Protein AF-0000000084604067 (afdb_homodimer)

Structure (mmCIF, N/CA/C/O backbone):
data_AF-0000000084604067-model_v1
#
loop_
_entity.id
_entity.type
_entity.pdbx_description
1 polymer 'Uncharacterized protein'
#
loop_
_atom_site.group_PDB
_atom_site.id
_atom_site.type_symbol
_atom_site.label_atom_id
_atom_site.label_alt_id
_atom_site.label_comp_id
_atom_site.label_asym_id
_atom_site.label_entity_id
_atom_site.label_seq_id
_atom_site.pdbx_PDB_ins_code
_atom_site.Cartn_x
_atom_site.Cartn_y
_atom_site.Cartn_z
_atom_site.occupancy
_atom_site.B_iso_or_equiv
_atom_site.auth_seq_id
_atom_site.auth_comp_id
_atom_site.auth_asym_id
_atom_site.auth_atom_id
_atom_site.pdbx_PDB_model_num
ATOM 1 N N . MET A 1 1 ? 12.859 27.594 -9.641 1 28.66 1 MET A N 1
ATOM 2 C CA . MET A 1 1 ? 11.836 27.672 -10.68 1 28.66 1 MET A CA 1
ATOM 3 C C . MET A 1 1 ? 10.625 26.812 -10.312 1 28.66 1 MET A C 1
ATOM 5 O O . MET A 1 1 ? 10.758 25.609 -10.109 1 28.66 1 MET A O 1
ATOM 9 N N . ALA A 1 2 ? 9.727 27.422 -9.539 1 41.41 2 ALA A N 1
ATOM 10 C CA . ALA A 1 2 ? 8.508 26.828 -8.984 1 41.41 2 ALA A CA 1
ATOM 11 C C . ALA A 1 2 ? 7.738 26.047 -10.047 1 41.41 2 ALA A C 1
ATOM 13 O O . ALA A 1 2 ? 7.746 26.422 -11.227 1 41.41 2 ALA A O 1
ATOM 14 N N . LEU A 1 3 ? 7.715 24.781 -10.133 1 46.19 3 LEU A N 1
ATOM 15 C CA . LEU A 1 3 ? 6.809 24.172 -11.102 1 46.19 3 LEU A CA 1
ATOM 16 C C . LEU A 1 3 ? 5.57 25.047 -11.305 1 46.19 3 LEU A C 1
ATOM 18 O O . LEU A 1 3 ? 5.027 25.594 -10.336 1 46.19 3 LEU A O 1
ATOM 22 N N . PRO A 1 4 ? 5.223 25.484 -12.516 1 52.22 4 PRO A N 1
ATOM 23 C CA . PRO A 1 4 ? 4.062 26.359 -12.75 1 52.22 4 PRO A CA 1
ATOM 24 C C . PRO A 1 4 ? 2.799 25.844 -12.062 1 52.22 4 PRO A C 1
ATOM 26 O O . PRO A 1 4 ? 2.494 24.656 -12.125 1 52.22 4 PRO A O 1
ATOM 29 N N . GLY A 1 5 ? 2.307 26.547 -11.008 1 66.19 5 GLY A N 1
ATOM 30 C CA . GLY A 1 5 ? 1.024 26.375 -10.344 1 66.19 5 GLY A CA 1
ATOM 31 C C . GLY A 1 5 ? 1.152 25.828 -8.938 1 66.19 5 GLY A C 1
ATOM 32 O O . GLY A 1 5 ? 0.188 25.859 -8.172 1 66.19 5 GLY A O 1
ATOM 33 N N . ILE A 1 6 ? 2.408 25.25 -8.758 1 73.69 6 ILE A N 1
ATOM 34 C CA . ILE A 1 6 ? 2.539 24.75 -7.391 1 73.69 6 ILE A CA 1
ATOM 35 C C . ILE A 1 6 ? 3.131 25.844 -6.496 1 73.69 6 ILE A C 1
ATOM 37 O O . ILE A 1 6 ? 4.191 26.391 -6.801 1 73.69 6 ILE A O 1
ATOM 41 N N . ASP A 1 7 ? 2.416 26.25 -5.453 1 84.75 7 ASP A N 1
ATOM 42 C CA . ASP A 1 7 ? 2.84 27.219 -4.441 1 84.75 7 ASP A CA 1
ATOM 43 C C . ASP A 1 7 ? 3.486 26.516 -3.25 1 84.75 7 ASP A C 1
ATOM 45 O O . ASP A 1 7 ? 2.789 26.016 -2.367 1 84.75 7 ASP A O 1
ATOM 49 N N . PHE A 1 8 ? 4.832 26.469 -3.176 1 84.75 8 PHE A N 1
ATOM 50 C CA . PHE A 1 8 ? 5.578 25.719 -2.172 1 84.75 8 PHE A CA 1
ATOM 51 C C . PHE A 1 8 ? 5.504 26.422 -0.816 1 84.75 8 PHE A C 1
ATOM 53 O O . PHE A 1 8 ? 5.992 25.891 0.185 1 84.75 8 PHE A O 1
ATOM 60 N N . SER A 1 9 ? 4.848 27.562 -0.762 1 88.75 9 SER A N 1
ATOM 61 C CA . SER A 1 9 ? 4.602 28.188 0.529 1 88.75 9 SER A CA 1
ATOM 62 C C . SER A 1 9 ? 3.467 27.5 1.276 1 88.75 9 SER A C 1
ATOM 64 O O . SER A 1 9 ? 3.311 27.688 2.486 1 88.75 9 SER A O 1
ATOM 66 N N . GLN A 1 10 ? 2.74 26.719 0.475 1 93.31 10 GLN A N 1
ATOM 67 C CA . GLN A 1 10 ? 1.652 25.969 1.081 1 93.31 10 GLN A CA 1
ATOM 68 C C . GLN A 1 10 ? 2.133 24.594 1.545 1 93.31 10 GLN A C 1
ATOM 70 O O . GLN A 1 10 ? 3.137 24.078 1.048 1 93.31 10 GLN A O 1
ATOM 75 N N . ASN A 1 11 ? 1.479 24.125 2.479 1 95.69 11 ASN A N 1
ATOM 76 C CA . ASN A 1 11 ? 1.733 22.75 2.922 1 95.69 11 ASN A CA 1
ATOM 77 C C . ASN A 1 11 ? 1.221 21.734 1.91 1 95.69 11 ASN A C 1
ATOM 79 O O . ASN A 1 11 ? 0.012 21.531 1.778 1 95.69 11 ASN A O 1
ATOM 83 N N . LEU A 1 12 ? 2.119 21.109 1.252 1 96.81 12 LEU A N 1
ATOM 84 C CA . LEU A 1 12 ? 1.773 20.156 0.207 1 96.81 12 LEU A CA 1
ATOM 85 C C . LEU A 1 12 ? 2.059 18.734 0.662 1 96.81 12 LEU A C 1
ATOM 87 O O . LEU A 1 12 ? 1.938 17.781 -0.125 1 96.81 12 LEU A O 1
ATOM 91 N N . SER A 1 13 ? 2.391 18.594 1.883 1 97.81 13 SER A N 1
ATOM 92 C CA . SER A 1 13 ? 2.902 17.328 2.381 1 97.81 13 SER A CA 1
ATOM 93 C C . SER A 1 13 ? 1.845 16.234 2.287 1 97.81 13 SER A C 1
ATOM 95 O O . SER A 1 13 ? 2.162 15.078 1.993 1 97.81 13 SER A O 1
ATOM 97 N N . LEU A 1 14 ? 0.603 16.547 2.52 1 97.81 14 LEU A N 1
ATOM 98 C CA . LEU A 1 14 ? -0.444 15.523 2.492 1 97.81 14 LEU A CA 1
ATOM 99 C C . LEU A 1 14 ? -0.613 14.953 1.089 1 97.81 14 LEU A C 1
ATOM 101 O O . LEU A 1 14 ? -0.927 13.773 0.927 1 97.81 14 LEU A O 1
ATOM 105 N N . PHE A 1 15 ? -0.341 15.703 0.084 1 97.31 15 PHE A N 1
ATOM 106 C CA . PHE A 1 15 ? -0.49 15.266 -1.299 1 97.31 15 PHE A CA 1
ATOM 107 C C . PHE A 1 15 ? 0.636 14.32 -1.689 1 97.31 15 PHE A C 1
ATOM 109 O O . PHE A 1 15 ? 0.534 13.609 -2.689 1 97.31 15 PHE A O 1
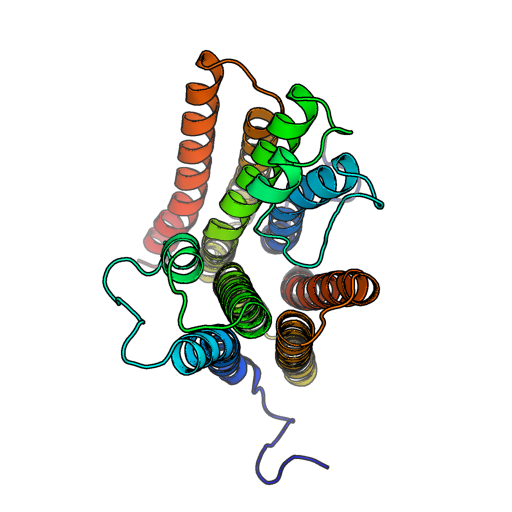ATOM 116 N N . THR A 1 16 ? 1.663 14.328 -0.935 1 98.06 16 THR A N 1
ATOM 117 C CA . THR A 1 16 ? 2.809 13.5 -1.294 1 98.06 16 THR A CA 1
ATOM 118 C C . THR A 1 16 ? 2.539 12.031 -0.97 1 98.06 16 THR A C 1
ATOM 120 O O . THR A 1 16 ? 3.215 11.141 -1.491 1 98.06 16 THR A O 1
ATOM 123 N N . VAL A 1 17 ? 1.559 11.742 -0.121 1 98.31 17 VAL A N 1
ATOM 124 C CA . VAL A 1 17 ? 1.305 10.367 0.305 1 98.31 17 VAL A CA 1
ATOM 125 C C . VAL A 1 17 ? 0.714 9.57 -0.854 1 98.31 17 VAL A C 1
ATOM 127 O O . VAL A 1 17 ? 1.218 8.492 -1.196 1 98.31 17 VAL A O 1
ATOM 130 N N . PRO A 1 18 ? -0.307 10.062 -1.589 1 97.62 18 PRO A N 1
ATOM 131 C CA . PRO A 1 18 ? -0.749 9.312 -2.764 1 97.62 18 PRO A CA 1
ATOM 132 C C . PRO A 1 18 ? 0.333 9.203 -3.836 1 97.62 18 PRO A C 1
ATOM 134 O O . PRO A 1 18 ? 0.395 8.203 -4.555 1 97.62 18 PRO A O 1
ATOM 137 N N . VAL A 1 19 ? 1.161 10.172 -3.975 1 97.44 19 VAL A N 1
ATOM 138 C CA . VAL A 1 19 ? 2.25 10.117 -4.945 1 97.44 19 VAL A CA 1
ATOM 139 C C . VAL A 1 19 ? 3.238 9.023 -4.547 1 97.44 19 VAL A C 1
ATOM 141 O O . VAL A 1 19 ? 3.703 8.258 -5.395 1 97.44 19 VAL A O 1
ATOM 144 N N . ALA A 1 20 ? 3.539 8.992 -3.25 1 97.69 20 ALA A N 1
ATOM 145 C CA . ALA A 1 20 ? 4.418 7.941 -2.75 1 97.69 20 ALA A CA 1
ATOM 146 C C . ALA A 1 20 ? 3.834 6.562 -3.027 1 97.69 20 ALA A C 1
ATOM 148 O O . ALA A 1 20 ? 4.559 5.641 -3.414 1 97.69 20 ALA A O 1
ATOM 149 N N . PHE A 1 21 ? 2.584 6.438 -2.811 1 97 21 PHE A N 1
ATOM 150 C CA . PHE A 1 21 ? 1.926 5.164 -3.082 1 97 21 PHE A CA 1
ATOM 151 C C . PHE A 1 21 ? 2.041 4.801 -4.555 1 97 21 PHE A C 1
ATOM 153 O O . PHE A 1 21 ? 2.342 3.654 -4.895 1 97 21 PHE A O 1
ATOM 160 N N . ALA A 1 22 ? 1.807 5.734 -5.43 1 95.69 22 ALA A N 1
ATOM 161 C CA . ALA A 1 22 ? 1.962 5.504 -6.863 1 95.69 22 ALA A CA 1
ATOM 162 C C . ALA A 1 22 ? 3.379 5.047 -7.199 1 95.69 22 ALA A C 1
ATOM 164 O O . ALA A 1 22 ? 3.57 4.145 -8.016 1 95.69 22 ALA A O 1
ATOM 165 N N . LEU A 1 23 ? 4.332 5.66 -6.559 1 95.44 23 LEU A N 1
ATOM 166 C CA . LEU A 1 23 ? 5.727 5.301 -6.793 1 95.44 23 LEU A CA 1
ATOM 167 C C . LEU A 1 23 ? 6 3.865 -6.352 1 95.44 23 LEU A C 1
ATOM 169 O O . LEU A 1 23 ? 6.852 3.186 -6.93 1 95.44 23 LEU A O 1
ATOM 173 N N . CYS A 1 24 ? 5.262 3.422 -5.344 1 94.62 24 CYS A N 1
ATOM 174 C CA . CYS A 1 24 ? 5.438 2.062 -4.844 1 94.62 24 CYS A CA 1
ATOM 175 C C . CYS A 1 24 ? 4.828 1.047 -5.801 1 94.62 24 CYS A C 1
ATOM 177 O O . CYS A 1 24 ? 5.309 -0.082 -5.906 1 94.62 24 CYS A O 1
ATOM 179 N N . ILE A 1 25 ? 3.814 1.453 -6.559 1 93.12 25 ILE A N 1
ATOM 180 C CA . ILE A 1 25 ? 3.076 0.522 -7.406 1 93.12 25 ILE A CA 1
ATOM 181 C C . ILE A 1 25 ? 3.682 0.509 -8.805 1 93.12 25 ILE A C 1
ATOM 183 O O . ILE A 1 25 ? 3.604 -0.498 -9.516 1 93.12 25 ILE A O 1
ATOM 187 N N . LEU A 1 26 ? 4.297 1.53 -9.227 1 93.19 26 LEU A N 1
ATOM 188 C CA . LEU A 1 26 ? 4.785 1.727 -10.586 1 93.19 26 LEU A CA 1
ATOM 189 C C . LEU A 1 26 ? 5.699 0.581 -11 1 93.19 26 LEU A C 1
ATOM 191 O O . LEU A 1 26 ? 5.562 0.042 -12.102 1 93.19 26 LEU A O 1
ATOM 195 N N . PRO A 1 27 ? 6.598 0.139 -10.172 1 92.81 27 PRO A N 1
ATOM 196 C CA . PRO A 1 27 ? 7.453 -0.976 -10.594 1 92.81 27 PRO A CA 1
ATOM 197 C C . PRO A 1 27 ? 6.664 -2.262 -10.836 1 92.81 27 PRO A C 1
ATOM 199 O O . PRO A 1 27 ? 7.039 -3.066 -11.688 1 92.81 27 PRO A O 1
ATOM 202 N N . HIS A 1 28 ? 5.684 -2.494 -10.109 1 88.44 28 HIS A N 1
ATOM 203 C CA . HIS A 1 28 ? 4.836 -3.658 -10.344 1 88.44 28 HIS A CA 1
ATOM 204 C C . HIS A 1 28 ? 4.148 -3.58 -11.695 1 88.44 28 HIS A C 1
ATOM 206 O O . HIS A 1 28 ? 4.102 -4.57 -12.438 1 88.44 28 HIS A O 1
ATOM 212 N N . VAL A 1 29 ? 3.615 -2.457 -11.961 1 87.06 29 VAL A N 1
ATOM 213 C CA . VAL A 1 29 ? 2.967 -2.242 -13.25 1 87.06 29 VAL A CA 1
ATOM 214 C C . VAL A 1 29 ? 3.969 -2.482 -14.375 1 87.06 29 VAL A C 1
ATOM 216 O O . VAL A 1 29 ? 3.639 -3.111 -15.383 1 87.06 29 VAL A O 1
ATOM 219 N N . TYR A 1 30 ? 5.137 -1.992 -14.211 1 88.81 30 TYR A N 1
ATOM 220 C CA . TYR A 1 30 ? 6.219 -2.207 -15.164 1 88.81 30 TYR A CA 1
ATOM 221 C C . TYR A 1 30 ? 6.516 -3.691 -15.328 1 88.81 30 TYR A C 1
ATOM 223 O O . TYR A 1 30 ? 6.676 -4.18 -16.453 1 88.81 30 TYR A O 1
ATOM 231 N N . ALA A 1 31 ? 6.594 -4.379 -14.211 1 86.62 31 ALA A N 1
ATOM 232 C CA . ALA A 1 31 ? 6.855 -5.816 -14.242 1 86.62 31 ALA A CA 1
ATOM 233 C C . ALA A 1 31 ? 5.773 -6.555 -15.016 1 86.62 31 ALA A C 1
ATOM 235 O O . ALA A 1 31 ? 6.074 -7.414 -15.852 1 86.62 31 ALA A O 1
ATOM 236 N N . VAL A 1 32 ? 4.566 -6.227 -14.781 1 81.88 32 VAL A N 1
ATOM 237 C CA . VAL A 1 32 ? 3.438 -6.863 -15.445 1 81.88 32 VAL A CA 1
ATOM 238 C C . VAL A 1 32 ? 3.494 -6.578 -16.953 1 81.88 32 VAL A C 1
ATOM 240 O O . VAL A 1 32 ? 3.217 -7.457 -17.766 1 81.88 32 VAL A O 1
ATOM 243 N N . TRP A 1 33 ? 3.828 -5.41 -17.25 1 84.31 33 TRP A N 1
ATOM 244 C CA . TRP A 1 33 ? 3.961 -5.02 -18.641 1 84.31 33 TRP A CA 1
ATOM 245 C C . TRP A 1 33 ? 5.043 -5.836 -19.344 1 84.31 33 TRP A C 1
ATOM 247 O O . TRP A 1 33 ? 4.879 -6.25 -20.484 1 84.31 33 TRP A O 1
ATOM 257 N N . LEU A 1 34 ? 6.105 -6.102 -18.734 1 82.62 34 LEU A N 1
ATOM 258 C CA . LEU A 1 34 ? 7.219 -6.859 -19.281 1 82.62 34 LEU A CA 1
ATOM 259 C C . LEU A 1 34 ? 6.836 -8.32 -19.5 1 82.62 34 LEU A C 1
ATOM 261 O O . LEU A 1 34 ? 7.34 -8.977 -20.406 1 82.62 34 LEU A O 1
ATOM 265 N N . VAL A 1 35 ? 6.141 -8.859 -18.562 1 76.06 35 VAL A N 1
ATOM 266 C CA . VAL A 1 35 ? 5.699 -10.242 -18.688 1 76.06 35 VAL A CA 1
ATOM 267 C C . VAL A 1 35 ? 4.781 -10.391 -19.891 1 76.06 35 VAL A C 1
ATOM 269 O O . VAL A 1 35 ? 4.836 -11.398 -20.609 1 76.06 35 VAL A O 1
ATOM 272 N N . GLY A 1 36 ? 4.223 -9.375 -20.344 1 64.81 36 GLY A N 1
ATOM 273 C CA . GLY A 1 36 ? 3.289 -9.43 -21.453 1 64.81 36 GLY A CA 1
ATOM 274 C C . GLY A 1 36 ? 1.969 -10.086 -21.078 1 64.81 36 GLY A C 1
ATOM 275 O O . GLY A 1 36 ? 1.881 -10.805 -20.094 1 64.81 36 GLY A O 1
ATOM 276 N N . MET A 1 37 ? 0.758 -9.602 -21.531 1 54.44 37 MET A N 1
ATOM 277 C CA . MET A 1 37 ? -0.61 -10.047 -21.281 1 54.44 37 MET A CA 1
ATOM 278 C C . MET A 1 37 ? -0.718 -11.562 -21.406 1 54.44 37 MET A C 1
ATOM 280 O O . MET A 1 37 ? -1.517 -12.188 -20.719 1 54.44 37 MET A O 1
ATOM 284 N N . SER A 1 38 ? -0.013 -12.141 -22.219 1 49.72 38 SER A N 1
ATOM 285 C CA . SER A 1 38 ? -0.197 -13.555 -22.516 1 49.72 38 SER A CA 1
ATOM 286 C C . SER A 1 38 ? 0.365 -14.43 -21.391 1 49.72 38 SER A C 1
ATOM 288 O O . SER A 1 38 ? -0.151 -15.516 -21.141 1 49.72 38 SER A O 1
ATOM 290 N N . ALA A 1 39 ? 1.448 -14.109 -20.844 1 50.28 39 ALA A N 1
ATOM 291 C CA . ALA A 1 39 ? 2.158 -15.016 -19.938 1 50.28 39 ALA A CA 1
ATOM 292 C C . ALA A 1 39 ? 1.803 -14.734 -18.484 1 50.28 39 ALA A C 1
ATOM 294 O O . ALA A 1 39 ? 2.092 -15.547 -17.594 1 50.28 39 ALA A O 1
ATOM 295 N N . TYR A 1 40 ? 1.304 -13.57 -18.297 1 48.22 40 TYR A N 1
ATOM 296 C CA . TYR A 1 40 ? 1.037 -13.242 -16.906 1 48.22 40 TYR A CA 1
ATOM 297 C C . TYR A 1 40 ? -0.028 -14.164 -16.328 1 48.22 40 TYR A C 1
ATOM 299 O O . TYR A 1 40 ? -1.176 -14.156 -16.781 1 48.22 40 TYR A O 1
ATOM 307 N N . ASP A 1 41 ? 0.348 -15.328 -15.945 1 47.66 41 ASP A N 1
ATOM 308 C CA . ASP A 1 41 ? -0.625 -16.156 -15.234 1 47.66 41 ASP A CA 1
ATOM 309 C C . ASP A 1 41 ? -1.061 -15.477 -13.93 1 47.66 41 ASP A C 1
ATOM 311 O O . ASP A 1 41 ? -0.29 -15.414 -12.969 1 47.66 41 ASP A O 1
ATOM 315 N N . ASN A 1 42 ? -1.848 -14.492 -14.172 1 48.09 42 ASN A N 1
ATOM 316 C CA . ASN A 1 42 ? -2.404 -13.672 -13.094 1 48.09 42 ASN A CA 1
ATOM 317 C C . ASN A 1 42 ? -3 -14.539 -11.984 1 48.09 42 ASN A C 1
ATOM 319 O O . ASN A 1 42 ? -3.455 -14.016 -10.969 1 48.09 42 ASN A O 1
ATOM 323 N N . ALA A 1 43 ? -3.117 -15.773 -12.266 1 47.75 43 ALA A N 1
ATOM 324 C CA . ALA A 1 43 ? -3.814 -16.578 -11.273 1 47.75 43 ALA A CA 1
ATOM 325 C C . ALA A 1 43 ? -3.004 -16.688 -9.984 1 47.75 43 ALA A C 1
ATOM 327 O O . ALA A 1 43 ? -3.566 -16.859 -8.898 1 47.75 43 ALA A O 1
ATOM 328 N N . ASN A 1 44 ? -1.698 -16.781 -10.172 1 49.16 44 ASN A N 1
ATOM 329 C CA . ASN A 1 44 ? -0.894 -16.891 -8.953 1 49.16 44 ASN A CA 1
ATOM 330 C C . ASN A 1 44 ? 0.184 -15.812 -8.898 1 49.16 44 ASN A C 1
ATOM 332 O O . ASN A 1 44 ? 1.361 -16.094 -9.125 1 49.16 44 ASN A O 1
ATOM 336 N N . PRO A 1 45 ? -0.225 -14.539 -8.773 1 48.06 45 PRO A N 1
ATOM 337 C CA . PRO A 1 45 ? 0.685 -13.406 -8.992 1 48.06 45 PRO A CA 1
ATOM 338 C C . PRO A 1 45 ? 1.968 -13.516 -8.172 1 48.06 45 PRO A C 1
ATOM 340 O O . PRO A 1 45 ? 3.037 -13.109 -8.633 1 48.06 45 PRO A O 1
ATOM 343 N N . ARG A 1 46 ? 1.825 -14.008 -6.949 1 51.59 46 ARG A N 1
ATOM 344 C CA . ARG A 1 46 ? 3.045 -13.922 -6.152 1 51.59 46 ARG A CA 1
ATOM 345 C C . ARG A 1 46 ? 3.971 -15.094 -6.434 1 51.59 46 ARG A C 1
ATOM 347 O O . ARG A 1 46 ? 5 -15.258 -5.773 1 51.59 46 ARG A O 1
ATOM 354 N N . GLN A 1 47 ? 3.547 -15.812 -7.406 1 55.09 47 GLN A N 1
ATOM 355 C CA . GLN A 1 47 ? 4.43 -16.922 -7.766 1 55.09 47 GLN A CA 1
ATOM 356 C C . GLN A 1 47 ? 5.207 -16.609 -9.039 1 55.09 47 GLN A C 1
ATOM 358 O O . GLN A 1 47 ? 5.324 -17.453 -9.93 1 55.09 47 GLN A O 1
ATOM 363 N N . TYR A 1 48 ? 5.641 -15.336 -9.172 1 55.84 48 TYR A N 1
ATOM 364 C CA . TYR A 1 48 ? 6.328 -14.891 -10.375 1 55.84 48 TYR A CA 1
ATOM 365 C C . TYR A 1 48 ? 7.543 -15.766 -10.672 1 55.84 48 TYR A C 1
ATOM 367 O O . TYR A 1 48 ? 7.793 -16.125 -11.82 1 55.84 48 TYR A O 1
ATOM 375 N N . ARG A 1 49 ? 8.086 -16.172 -9.578 1 58.59 49 ARG A N 1
ATOM 376 C CA . ARG A 1 49 ? 9.367 -16.844 -9.781 1 58.59 49 ARG A CA 1
ATOM 377 C C . ARG A 1 49 ? 9.18 -18.156 -10.531 1 58.59 49 ARG A C 1
ATOM 379 O O . ARG A 1 49 ? 9.914 -18.438 -11.484 1 58.59 49 ARG A O 1
ATOM 386 N N . ASP A 1 50 ? 8.203 -18.859 -10.062 1 59.69 50 ASP A N 1
ATOM 387 C CA . ASP A 1 50 ? 8.039 -20.188 -10.672 1 59.69 50 ASP A CA 1
ATOM 388 C C . ASP A 1 50 ? 7.52 -20.062 -12.102 1 59.69 50 ASP A C 1
ATOM 390 O O . ASP A 1 50 ? 7.961 -20.797 -12.984 1 59.69 50 ASP A O 1
ATOM 394 N N . MET A 1 51 ? 6.656 -19.109 -12.258 1 62.47 51 MET A N 1
ATOM 395 C CA . MET A 1 51 ? 6.082 -18.891 -13.586 1 62.47 51 MET A CA 1
ATOM 396 C C . MET A 1 51 ? 7.145 -18.422 -14.562 1 62.47 51 MET A C 1
ATOM 398 O O . MET A 1 51 ? 7.211 -18.891 -15.695 1 62.47 51 MET A O 1
ATOM 402 N N . LEU A 1 52 ? 7.906 -17.484 -14.094 1 64.44 52 LEU A N 1
ATOM 403 C CA . LEU A 1 52 ? 8.938 -16.922 -14.961 1 64.44 52 LEU A CA 1
ATOM 404 C C . LEU A 1 52 ? 10.008 -17.969 -15.281 1 64.44 52 LEU A C 1
ATOM 406 O O . LEU A 1 52 ? 10.523 -18 -16.406 1 64.44 52 LEU A O 1
ATOM 410 N N . ALA A 1 53 ? 10.234 -18.781 -14.242 1 64.38 53 ALA A N 1
ATOM 411 C CA . ALA A 1 53 ? 11.25 -19.812 -14.438 1 64.38 53 ALA A CA 1
ATOM 412 C C . ALA A 1 53 ? 10.828 -20.781 -15.531 1 64.38 53 ALA A C 1
ATOM 414 O O . ALA A 1 53 ? 11.672 -21.297 -16.281 1 64.38 53 ALA A O 1
ATOM 415 N N . ARG A 1 54 ? 9.578 -20.938 -15.695 1 67.62 54 ARG A N 1
ATOM 416 C CA . ARG A 1 54 ? 9.094 -21.938 -16.641 1 67.62 54 ARG A CA 1
ATOM 417 C C . ARG A 1 54 ? 8.828 -21.328 -18 1 67.62 54 ARG A C 1
ATOM 419 O O . ARG A 1 54 ? 8.75 -22.031 -19 1 67.62 54 ARG A O 1
ATOM 426 N N . ASP A 1 55 ? 8.727 -20.016 -17.953 1 68.25 55 ASP A N 1
ATOM 427 C CA . ASP A 1 55 ? 8.398 -19.344 -19.219 1 68.25 55 ASP A CA 1
ATOM 428 C C . ASP A 1 55 ? 9.625 -19.25 -20.125 1 68.25 55 ASP A C 1
ATOM 430 O O . ASP A 1 55 ? 10.625 -18.625 -19.75 1 68.25 55 ASP A O 1
ATOM 434 N N . THR A 1 56 ? 9.617 -19.844 -21.125 1 73.44 56 THR A N 1
ATOM 435 C CA . THR A 1 56 ? 10.758 -19.891 -22.031 1 73.44 56 THR A CA 1
ATOM 436 C C . THR A 1 56 ? 10.719 -18.734 -23.031 1 73.44 56 THR A C 1
ATOM 438 O O . THR A 1 56 ? 11.672 -18.531 -23.781 1 73.44 56 THR A O 1
ATOM 441 N N . SER A 1 57 ? 9.578 -17.984 -23.047 1 77.19 57 SER A N 1
ATOM 442 C CA . SER A 1 57 ? 9.461 -16.922 -24.031 1 77.19 57 SER A CA 1
ATOM 443 C C . SER A 1 57 ? 10.141 -15.641 -23.531 1 77.19 57 SER A C 1
ATOM 445 O O . SER A 1 57 ? 10.352 -14.703 -24.312 1 77.19 57 SER A O 1
ATOM 447 N N . ILE A 1 58 ? 10.453 -15.641 -22.359 1 79.38 58 ILE A N 1
ATOM 448 C CA . ILE A 1 58 ? 11.086 -14.469 -21.766 1 79.38 58 ILE A CA 1
ATOM 449 C C . ILE A 1 58 ? 12.562 -14.75 -21.5 1 79.38 58 ILE A C 1
ATOM 451 O O . ILE A 1 58 ? 12.914 -15.789 -20.938 1 79.38 58 ILE A O 1
ATOM 455 N N . ASP A 1 59 ? 13.367 -13.906 -22.031 1 84.81 59 ASP A N 1
ATOM 456 C CA . ASP A 1 59 ? 14.805 -14.125 -21.844 1 84.81 59 ASP A CA 1
ATOM 457 C C . ASP A 1 59 ? 15.203 -13.898 -20.391 1 84.81 59 ASP A C 1
ATOM 459 O O . ASP A 1 59 ? 14.438 -13.328 -19.609 1 84.81 59 ASP A O 1
ATOM 463 N N . LYS A 1 60 ? 16.328 -14.375 -20.125 1 83.94 60 LYS A N 1
ATOM 464 C CA . LYS A 1 60 ? 16.828 -14.391 -18.75 1 83.94 60 LYS A CA 1
ATOM 465 C C . LYS A 1 60 ? 16.938 -12.977 -18.188 1 83.94 60 LYS A C 1
ATOM 467 O O . LYS A 1 60 ? 16.578 -12.727 -17.031 1 83.94 60 LYS A O 1
ATOM 472 N N . GLU A 1 61 ? 17.484 -12.047 -18.953 1 83.25 61 GLU A N 1
ATOM 473 C CA . GLU A 1 61 ? 17.656 -10.68 -18.484 1 83.25 61 GLU A CA 1
ATOM 474 C C . GLU A 1 61 ? 16.312 -10.023 -18.172 1 83.25 61 GLU A C 1
ATOM 476 O O . GLU A 1 61 ? 16.188 -9.312 -17.172 1 83.25 61 GLU A O 1
ATOM 481 N N . ARG A 1 62 ? 15.414 -10.242 -19.047 1 84.62 62 ARG A N 1
ATOM 482 C CA . ARG A 1 62 ? 14.078 -9.711 -18.828 1 84.62 62 ARG A CA 1
ATOM 483 C C . ARG A 1 62 ? 13.438 -10.32 -17.594 1 84.62 62 ARG A C 1
ATOM 485 O O . ARG A 1 62 ? 12.758 -9.625 -16.828 1 84.62 62 ARG A O 1
ATOM 492 N N . LYS A 1 63 ? 13.695 -11.523 -17.359 1 84.56 63 LYS A N 1
ATOM 493 C CA . LYS A 1 63 ? 13.172 -12.188 -16.172 1 84.56 63 LYS A CA 1
ATOM 494 C C . LYS A 1 63 ? 13.727 -11.562 -14.891 1 84.56 63 LYS A C 1
ATOM 496 O O . LYS A 1 63 ? 12.984 -11.312 -13.938 1 84.56 63 LYS A O 1
ATOM 501 N N . LEU A 1 64 ? 14.977 -11.328 -14.891 1 84.31 64 LEU A N 1
ATOM 502 C CA . LEU A 1 64 ? 15.617 -10.742 -13.711 1 84.31 64 LEU A CA 1
ATOM 503 C C . LEU A 1 64 ? 15.102 -9.336 -13.461 1 84.31 64 LEU A C 1
ATOM 505 O O . LEU A 1 64 ? 14.898 -8.938 -12.305 1 84.31 64 LEU A O 1
ATOM 509 N N . ARG A 1 65 ? 14.883 -8.641 -14.539 1 86.69 65 ARG A N 1
ATOM 510 C CA . ARG A 1 65 ? 14.352 -7.285 -14.406 1 86.69 65 ARG A CA 1
ATOM 511 C C . ARG A 1 65 ? 12.953 -7.301 -13.805 1 86.69 65 ARG A C 1
ATOM 513 O O . ARG A 1 65 ? 12.609 -6.441 -12.992 1 86.69 65 ARG A O 1
ATOM 520 N N . ILE A 1 66 ? 12.203 -8.203 -14.172 1 87.44 66 ILE A N 1
ATOM 521 C CA . ILE A 1 66 ? 10.844 -8.344 -13.664 1 87.44 66 ILE A CA 1
ATOM 522 C C . ILE A 1 66 ? 10.883 -8.625 -12.164 1 87.44 66 ILE A C 1
ATOM 524 O O . ILE A 1 66 ? 10.156 -8.008 -11.391 1 87.44 66 ILE A O 1
ATOM 528 N N . LEU A 1 67 ? 11.734 -9.484 -11.805 1 86 67 LEU A N 1
ATOM 529 C CA . LEU A 1 67 ? 11.852 -9.852 -10.391 1 86 67 LEU A CA 1
ATOM 530 C C . LEU A 1 67 ? 12.312 -8.664 -9.555 1 86 67 LEU A C 1
ATOM 532 O O . LEU A 1 67 ? 11.82 -8.453 -8.445 1 86 67 LEU A O 1
ATOM 536 N N . ARG A 1 68 ? 13.211 -7.906 -10.102 1 88.12 68 ARG A N 1
ATOM 537 C CA . ARG A 1 68 ? 13.688 -6.727 -9.383 1 88.12 68 ARG A CA 1
ATOM 538 C C . ARG A 1 68 ? 12.594 -5.68 -9.25 1 88.12 68 ARG A C 1
ATOM 540 O O . ARG A 1 68 ? 12.461 -5.031 -8.211 1 88.12 68 ARG A O 1
ATOM 547 N N . ALA A 1 69 ? 11.875 -5.52 -10.273 1 90.44 69 ALA A N 1
ATOM 548 C CA . ALA A 1 69 ? 10.773 -4.566 -10.242 1 90.44 69 ALA A CA 1
ATOM 549 C C . ALA A 1 69 ? 9.727 -4.961 -9.203 1 90.44 69 ALA A C 1
ATOM 551 O O . ALA A 1 69 ? 9.242 -4.117 -8.445 1 90.44 69 ALA A O 1
ATOM 552 N N . GLU A 1 70 ? 9.484 -6.207 -9.133 1 88.25 70 GLU A N 1
ATOM 553 C CA . GLU A 1 70 ? 8.523 -6.691 -8.141 1 88.25 70 GLU A CA 1
ATOM 554 C C . GLU A 1 70 ? 9.047 -6.488 -6.727 1 88.25 70 GLU A C 1
ATOM 556 O O . GLU A 1 70 ? 8.297 -6.066 -5.84 1 88.25 70 GLU A O 1
ATOM 561 N N . ALA A 1 71 ? 10.266 -6.805 -6.578 1 87.75 71 ALA A N 1
ATOM 562 C CA . ALA A 1 71 ? 10.875 -6.641 -5.262 1 87.75 71 ALA A CA 1
ATOM 563 C C . ALA A 1 71 ? 10.859 -5.176 -4.828 1 87.75 71 ALA A C 1
ATOM 565 O O . ALA A 1 71 ? 10.625 -4.871 -3.658 1 87.75 71 ALA A O 1
ATOM 566 N N . ALA A 1 72 ? 11.125 -4.34 -5.758 1 91.06 72 ALA A N 1
ATOM 567 C CA . ALA A 1 72 ? 11.102 -2.91 -5.469 1 91.06 72 ALA A CA 1
ATOM 568 C C . ALA A 1 72 ? 9.711 -2.465 -5.027 1 91.06 72 ALA A C 1
ATOM 570 O O . ALA A 1 72 ? 9.57 -1.69 -4.078 1 91.06 72 ALA A O 1
ATOM 571 N N . SER A 1 73 ? 8.711 -2.912 -5.695 1 92.44 73 SER A N 1
ATOM 572 C CA . SER A 1 73 ? 7.336 -2.572 -5.348 1 92.44 73 SER A CA 1
ATOM 573 C C . SER A 1 73 ? 6.973 -3.086 -3.959 1 92.44 73 SER A C 1
ATOM 575 O O . SER A 1 73 ? 6.41 -2.35 -3.146 1 92.44 73 SER A O 1
ATOM 577 N N . LEU A 1 74 ? 7.336 -4.297 -3.709 1 88.88 74 LEU A N 1
ATOM 578 C CA . LEU A 1 74 ? 7.031 -4.895 -2.414 1 88.88 74 LEU A CA 1
ATOM 579 C C . LEU A 1 74 ? 7.707 -4.125 -1.286 1 88.88 74 LEU A C 1
ATOM 581 O O . LEU A 1 74 ? 7.102 -3.881 -0.241 1 88.88 74 LEU A O 1
ATOM 585 N N . ASN A 1 75 ? 8.922 -3.807 -1.547 1 89.75 75 ASN A N 1
ATOM 586 C CA . ASN A 1 75 ? 9.656 -3.018 -0.562 1 89.75 75 ASN A CA 1
ATOM 587 C C . ASN A 1 75 ? 8.953 -1.698 -0.264 1 89.75 75 ASN A C 1
ATOM 589 O O . ASN A 1 75 ? 8.859 -1.287 0.894 1 89.75 75 ASN A O 1
ATOM 593 N N . GLY A 1 76 ? 8.469 -1.039 -1.269 1 93.62 76 GLY A N 1
ATOM 594 C CA . GLY A 1 76 ? 7.738 0.205 -1.1 1 93.62 76 GLY A CA 1
ATOM 595 C C . GLY A 1 76 ? 6.445 0.036 -0.323 1 93.62 76 GLY A C 1
ATOM 596 O O . GLY A 1 76 ? 6.137 0.837 0.562 1 93.62 76 GLY A O 1
ATOM 597 N N . LEU A 1 77 ? 5.742 -0.975 -0.635 1 93.06 77 LEU A N 1
ATOM 598 C CA . LEU A 1 77 ? 4.457 -1.216 0.012 1 93.06 77 LEU A CA 1
ATOM 599 C C . LEU A 1 77 ? 4.645 -1.547 1.489 1 93.06 77 LEU A C 1
ATOM 601 O O . LEU A 1 77 ? 3.805 -1.197 2.32 1 93.06 77 LEU A O 1
ATOM 605 N N . GLU A 1 78 ? 5.77 -2.098 1.854 1 90.5 78 GLU A N 1
ATOM 606 C CA . GLU A 1 78 ? 6.078 -2.443 3.238 1 90.5 78 GLU A CA 1
ATOM 607 C C . GLU A 1 78 ? 6.242 -1.193 4.098 1 90.5 78 GLU A C 1
ATOM 609 O O . GLU A 1 78 ? 6.027 -1.233 5.309 1 90.5 78 GLU A O 1
ATOM 614 N N . THR A 1 79 ? 6.621 -0.15 3.459 1 93.25 79 THR A N 1
ATOM 615 C CA . THR A 1 79 ? 6.984 1.001 4.277 1 93.25 79 THR A CA 1
ATOM 616 C C . THR A 1 79 ? 6.043 2.174 4.012 1 93.25 79 THR A C 1
ATOM 618 O O . THR A 1 79 ? 6.152 3.221 4.652 1 93.25 79 THR A O 1
ATOM 621 N N . ILE A 1 80 ? 5.125 2.047 3.127 1 96.12 80 ILE A N 1
ATOM 622 C CA . ILE A 1 80 ? 4.27 3.158 2.727 1 96.12 80 ILE A CA 1
ATOM 623 C C . ILE A 1 80 ? 3.42 3.607 3.912 1 96.12 80 ILE A C 1
ATOM 625 O O . ILE A 1 80 ? 3.15 4.801 4.074 1 96.12 80 ILE A O 1
ATOM 629 N N . GLY A 1 81 ? 2.967 2.701 4.762 1 96.12 81 GLY A N 1
ATOM 630 C CA . GLY A 1 81 ? 2.219 3.066 5.953 1 96.12 81 GLY A CA 1
ATOM 631 C C . GLY A 1 81 ? 3.008 3.939 6.91 1 96.12 81 GLY A C 1
ATOM 632 O O . GLY A 1 81 ? 2.463 4.871 7.5 1 96.12 81 GLY A O 1
ATOM 633 N N . LEU A 1 82 ? 4.23 3.566 7.074 1 95.38 82 LEU A N 1
ATOM 634 C CA . LEU A 1 82 ? 5.09 4.363 7.945 1 95.38 82 LEU A CA 1
ATOM 635 C C . LEU A 1 82 ? 5.273 5.77 7.387 1 95.38 82 LEU A C 1
ATOM 637 O O . LEU A 1 82 ? 5.238 6.75 8.133 1 95.38 82 LEU A O 1
ATOM 641 N N . PHE A 1 83 ? 5.504 5.871 6.086 1 98.38 83 PHE A N 1
ATOM 642 C CA . PHE A 1 83 ? 5.633 7.191 5.484 1 98.38 83 PHE A CA 1
ATOM 643 C C . PHE A 1 83 ? 4.367 8.016 5.703 1 98.38 83 PHE A C 1
ATOM 645 O O . PHE A 1 83 ? 4.434 9.18 6.098 1 98.38 83 PHE A O 1
ATOM 652 N N . ALA A 1 84 ? 3.215 7.426 5.438 1 98.44 84 ALA A N 1
ATOM 653 C CA . ALA A 1 84 ? 1.938 8.109 5.629 1 98.44 84 ALA A CA 1
ATOM 654 C C . ALA A 1 84 ? 1.779 8.586 7.07 1 98.44 84 ALA A C 1
ATOM 656 O O . ALA A 1 84 ? 1.39 9.734 7.312 1 98.44 84 ALA A O 1
ATOM 657 N N . ALA A 1 85 ? 2.07 7.727 8.008 1 97.75 85 ALA A N 1
ATOM 658 C CA . ALA A 1 85 ? 2.002 8.086 9.422 1 97.75 85 ALA A CA 1
ATOM 659 C C . ALA A 1 85 ? 2.986 9.203 9.758 1 97.75 85 ALA A C 1
ATOM 661 O O . ALA A 1 85 ? 2.691 10.078 10.57 1 97.75 85 ALA A O 1
ATOM 662 N N . SER A 1 86 ? 4.133 9.125 9.188 1 98.44 86 SER A N 1
ATOM 663 C CA . SER A 1 86 ? 5.145 10.148 9.414 1 98.44 86 SER A CA 1
ATOM 664 C C . SER A 1 86 ? 4.645 11.523 8.977 1 98.44 86 SER A C 1
ATOM 666 O O . SER A 1 86 ? 4.797 12.508 9.703 1 98.44 86 SER A O 1
ATOM 668 N N . VAL A 1 87 ? 4.098 11.547 7.781 1 98.5 87 VAL A N 1
ATOM 669 C CA . VAL A 1 87 ? 3.551 12.805 7.277 1 98.5 87 VAL A CA 1
ATOM 670 C C . VAL A 1 87 ? 2.471 13.32 8.227 1 98.5 87 VAL A C 1
ATOM 672 O O . VAL A 1 87 ? 2.436 14.508 8.547 1 98.5 87 VAL A O 1
ATOM 675 N N . LEU A 1 88 ? 1.666 12.461 8.727 1 97.94 88 LEU A N 1
ATOM 676 C CA . LEU A 1 88 ? 0.605 12.852 9.656 1 97.94 88 LEU A CA 1
ATOM 677 C C . LEU A 1 88 ? 1.188 13.344 10.977 1 97.94 88 LEU A C 1
ATOM 679 O O . LEU A 1 88 ? 0.685 14.312 11.555 1 97.94 88 LEU A O 1
ATOM 683 N N . ALA A 1 89 ? 2.201 12.672 11.406 1 97.31 89 ALA A N 1
ATOM 684 C CA . ALA A 1 89 ? 2.836 13.078 12.664 1 97.31 89 ALA A CA 1
ATOM 685 C C . ALA A 1 89 ? 3.363 14.508 12.57 1 97.31 89 ALA A C 1
ATOM 687 O O . ALA A 1 89 ? 3.182 15.297 13.5 1 97.31 89 ALA A O 1
ATOM 688 N N . GLY A 1 90 ? 4.02 14.805 11.469 1 98.06 90 GLY A N 1
ATOM 689 C CA . GLY A 1 90 ? 4.496 16.172 11.281 1 98.06 90 GLY A CA 1
ATOM 690 C C . GLY A 1 90 ? 3.375 17.188 11.258 1 98.06 90 GLY A C 1
ATOM 691 O O . GLY A 1 90 ? 3.504 18.266 11.852 1 98.06 90 GLY A O 1
ATOM 692 N N . ASN A 1 91 ? 2.352 16.891 10.578 1 97.25 91 ASN A N 1
ATOM 693 C CA . ASN A 1 91 ? 1.208 17.797 10.516 1 97.25 91 ASN A CA 1
ATOM 694 C C . ASN A 1 91 ? 0.517 17.922 11.867 1 97.25 91 ASN A C 1
ATOM 696 O O . ASN A 1 91 ? 0.09 19 12.258 1 97.25 91 ASN A O 1
ATOM 700 N N . TYR A 1 92 ? 0.382 16.797 12.516 1 95.38 92 TYR A N 1
ATOM 701 C CA . TYR A 1 92 ? -0.213 16.781 13.844 1 95.38 92 TYR A CA 1
ATOM 702 C C . TYR A 1 92 ? 0.538 17.719 14.781 1 95.38 92 TYR A C 1
ATOM 704 O O . TYR A 1 92 ? -0.078 18.453 15.562 1 95.38 92 TYR A O 1
ATOM 712 N N . ALA A 1 93 ? 1.82 17.781 14.664 1 97.06 93 ALA A N 1
ATOM 713 C CA . ALA A 1 93 ? 2.658 18.641 15.5 1 97.06 93 ALA A CA 1
ATOM 714 C C . ALA A 1 93 ? 2.699 20.062 14.961 1 97.06 93 ALA A C 1
ATOM 716 O O . ALA A 1 93 ? 3.318 20.953 15.562 1 97.06 93 ALA A O 1
ATOM 717 N N . ALA A 1 94 ? 2.102 20.266 13.797 1 96.69 94 ALA A N 1
ATOM 718 C CA . ALA A 1 94 ? 2.031 21.578 13.156 1 96.69 94 ALA A CA 1
ATOM 719 C C . ALA A 1 94 ? 3.424 22.078 12.797 1 96.69 94 ALA A C 1
ATOM 721 O O . ALA A 1 94 ? 3.756 23.234 13.062 1 96.69 94 ALA A O 1
ATOM 722 N N . LEU A 1 95 ? 4.234 21.25 12.328 1 96.75 95 LEU A N 1
ATOM 723 C CA . LEU A 1 95 ? 5.492 21.719 11.75 1 96.75 95 LEU A CA 1
ATOM 724 C C . LEU A 1 95 ? 5.242 22.688 10.609 1 96.75 95 LEU A C 1
ATOM 726 O O . LEU A 1 95 ? 4.172 22.672 9.992 1 96.75 95 LEU A O 1
ATOM 730 N N . ASP A 1 96 ? 6.195 23.578 10.32 1 96.69 96 ASP A N 1
ATOM 731 C CA . ASP A 1 96 ? 5.992 24.578 9.281 1 96.69 96 ASP A CA 1
ATOM 732 C C . ASP A 1 96 ? 6 23.953 7.891 1 96.69 96 ASP A C 1
ATOM 734 O O . ASP A 1 96 ? 6.59 22.891 7.691 1 96.69 96 ASP A O 1
ATOM 738 N N . ALA A 1 97 ? 5.398 24.562 6.992 1 96.25 97 ALA A N 1
ATOM 739 C CA . ALA A 1 97 ? 5.195 24.047 5.637 1 96.25 97 ALA A CA 1
ATOM 740 C C . ALA A 1 97 ? 6.523 23.719 4.969 1 96.25 97 ALA A C 1
ATOM 742 O O . ALA A 1 97 ? 6.629 22.734 4.234 1 96.25 97 ALA A O 1
ATOM 743 N N . ALA A 1 98 ? 7.473 24.578 5.148 1 96.94 98 ALA A N 1
ATOM 744 C CA . ALA A 1 98 ? 8.773 24.359 4.516 1 96.94 98 ALA A CA 1
ATOM 745 C C . ALA A 1 98 ? 9.383 23.031 4.961 1 96.94 98 ALA A C 1
ATOM 747 O O . ALA A 1 98 ? 9.898 22.266 4.137 1 96.94 98 ALA A O 1
ATOM 748 N N . THR A 1 99 ? 9.312 22.781 6.254 1 97.75 99 THR A N 1
ATOM 749 C CA . THR A 1 99 ? 9.836 21.531 6.805 1 97.75 99 THR A CA 1
ATOM 750 C C . THR A 1 99 ? 9.039 20.344 6.293 1 97.75 99 THR A C 1
ATOM 752 O O . THR A 1 99 ? 9.625 19.344 5.84 1 97.75 99 THR A O 1
ATOM 755 N N . LEU A 1 100 ? 7.754 20.422 6.359 1 98.06 100 LEU A N 1
ATOM 756 C CA . LEU A 1 100 ? 6.883 19.344 5.906 1 98.06 100 LEU A CA 1
ATOM 757 C C . LEU A 1 100 ? 7.109 19.047 4.426 1 98.06 100 LEU A C 1
ATOM 759 O O . LEU A 1 100 ? 7.223 17.875 4.035 1 98.06 100 LEU A O 1
ATOM 763 N N . ASN A 1 101 ? 7.215 20.047 3.648 1 97.69 101 ASN A N 1
ATOM 764 C CA . ASN A 1 101 ? 7.441 19.891 2.217 1 97.69 101 ASN A CA 1
ATOM 765 C C . ASN A 1 101 ? 8.82 19.297 1.93 1 97.69 101 ASN A C 1
ATOM 767 O O . ASN A 1 101 ? 8.953 18.391 1.109 1 97.69 101 ASN A O 1
ATOM 771 N N . HIS A 1 102 ? 9.781 19.797 2.611 1 97.81 102 HIS A N 1
ATOM 772 C CA . HIS A 1 102 ? 11.141 19.297 2.398 1 97.81 102 HIS A CA 1
ATOM 773 C C . HIS A 1 102 ? 11.234 17.812 2.707 1 97.81 102 HIS A C 1
ATOM 775 O O . HIS A 1 102 ? 11.758 17.031 1.897 1 97.81 102 HIS A O 1
ATOM 781 N N . LEU A 1 103 ? 10.766 17.438 3.807 1 98.31 103 LEU A N 1
ATOM 782 C CA . LEU A 1 103 ? 10.875 16.047 4.223 1 98.31 103 LEU A CA 1
ATOM 783 C C . LEU A 1 103 ? 10.039 15.148 3.32 1 98.31 103 LEU A C 1
ATOM 785 O O . LEU A 1 103 ? 10.492 14.078 2.914 1 98.31 103 LEU A O 1
ATOM 789 N N . SER A 1 104 ? 8.844 15.539 3.012 1 98.44 104 SER A N 1
ATOM 790 C CA . SER A 1 104 ? 7.969 14.688 2.215 1 98.44 104 SER A CA 1
ATOM 791 C C . SER A 1 104 ? 8.453 14.594 0.771 1 98.44 104 SER A C 1
ATOM 793 O O . SER A 1 104 ? 8.492 13.508 0.196 1 98.44 104 SER A O 1
ATOM 795 N N . PHE A 1 105 ? 8.859 15.719 0.169 1 97.94 105 PHE A N 1
ATOM 796 C CA . PHE A 1 105 ? 9.383 15.68 -1.193 1 97.94 105 PHE A CA 1
ATOM 797 C C . PHE A 1 105 ? 10.734 14.984 -1.239 1 97.94 105 PHE A C 1
ATOM 799 O O . PHE A 1 105 ? 11.055 14.305 -2.217 1 97.94 105 PHE A O 1
ATOM 806 N N . GLY A 1 106 ? 11.5 15.258 -0.222 1 98.19 106 GLY A N 1
ATOM 807 C CA . GLY A 1 106 ? 12.758 14.531 -0.139 1 98.19 106 GLY A CA 1
ATOM 808 C C . GLY A 1 106 ? 12.57 13.023 -0.142 1 98.19 106 GLY A C 1
ATOM 809 O O . GLY A 1 106 ? 13.297 12.312 -0.843 1 98.19 106 GLY A O 1
ATOM 810 N N . TYR A 1 107 ? 11.648 12.555 0.641 1 98.25 107 TYR A N 1
ATOM 811 C CA . TYR A 1 107 ? 11.344 11.133 0.646 1 98.25 107 TYR A CA 1
ATOM 812 C C . TYR A 1 107 ? 10.938 10.656 -0.744 1 98.25 107 TYR A C 1
ATOM 814 O O . TYR A 1 107 ? 11.367 9.586 -1.191 1 98.25 107 TYR A O 1
ATOM 822 N N . LEU A 1 108 ? 10.078 11.438 -1.442 1 98 108 LEU A N 1
ATOM 823 C CA . LEU A 1 108 ? 9.633 11.055 -2.777 1 98 108 LEU A CA 1
ATOM 824 C C . LEU A 1 108 ? 10.82 10.891 -3.721 1 98 108 LEU A C 1
ATOM 826 O O . LEU A 1 108 ? 10.883 9.922 -4.484 1 98 108 LEU A O 1
ATOM 830 N N . LEU A 1 109 ? 11.727 11.805 -3.668 1 97.94 109 LEU A N 1
ATOM 831 C CA . LEU A 1 109 ? 12.898 11.773 -4.539 1 97.94 109 LEU A CA 1
ATOM 832 C C . LEU A 1 109 ? 13.766 10.555 -4.234 1 97.94 109 LEU A C 1
ATOM 834 O O . LEU A 1 109 ? 14.25 9.891 -5.152 1 97.94 109 LEU A O 1
ATOM 838 N N . LEU A 1 110 ? 13.945 10.297 -2.965 1 97.31 110 LEU A N 1
ATOM 839 C CA . LEU A 1 110 ? 14.773 9.164 -2.551 1 97.31 110 LEU A CA 1
ATOM 840 C C . LEU A 1 110 ? 14.109 7.844 -2.912 1 97.31 110 LEU A C 1
ATOM 842 O O . LEU A 1 110 ? 14.781 6.898 -3.332 1 97.31 110 LEU A O 1
ATOM 846 N N . ARG A 1 111 ? 12.797 7.781 -2.766 1 96 111 ARG A N 1
ATOM 847 C CA . ARG A 1 111 ? 12.062 6.586 -3.166 1 96 111 ARG A CA 1
ATOM 848 C C . ARG A 1 111 ? 12.172 6.352 -4.668 1 96 111 ARG A C 1
ATOM 850 O O . ARG A 1 111 ? 12.359 5.219 -5.113 1 96 111 ARG A O 1
ATOM 857 N N . ALA A 1 112 ? 12.031 7.355 -5.457 1 96.06 112 ALA A N 1
ATOM 858 C CA . ALA A 1 112 ? 12.195 7.242 -6.902 1 96.06 112 ALA A CA 1
ATOM 859 C C . ALA A 1 112 ? 13.594 6.77 -7.262 1 96.06 112 ALA A C 1
ATOM 861 O O . ALA A 1 112 ? 13.766 5.871 -8.094 1 96.06 112 ALA A O 1
ATOM 862 N N . ALA A 1 113 ? 14.57 7.363 -6.621 1 94.5 113 ALA A N 1
ATOM 863 C CA . ALA A 1 113 ? 15.953 6.977 -6.863 1 94.5 113 ALA A CA 1
ATOM 864 C C . ALA A 1 113 ? 16.188 5.516 -6.488 1 94.5 113 ALA A C 1
ATOM 866 O O . ALA A 1 113 ? 16.875 4.785 -7.215 1 94.5 113 ALA A O 1
ATOM 867 N N . TYR A 1 114 ? 15.656 5.086 -5.348 1 93.44 114 TYR A N 1
ATOM 868 C CA . TYR A 1 114 ? 15.773 3.707 -4.895 1 93.44 114 TYR A CA 1
ATOM 869 C C . TYR A 1 114 ? 15.18 2.744 -5.914 1 93.44 114 TYR A C 1
ATOM 871 O O . TYR A 1 114 ? 15.82 1.755 -6.289 1 93.44 114 TYR A O 1
ATOM 879 N N . THR A 1 115 ? 14.023 3.104 -6.391 1 92.31 115 THR A N 1
ATOM 880 C CA . THR A 1 115 ? 13.344 2.266 -7.375 1 92.31 115 THR A CA 1
ATOM 881 C C . THR A 1 115 ? 14.172 2.145 -8.648 1 92.31 115 THR A C 1
ATOM 883 O O . THR A 1 115 ? 14.328 1.049 -9.188 1 92.31 115 THR A O 1
ATOM 886 N N . LEU A 1 116 ? 14.727 3.184 -9.117 1 90.81 116 LEU A N 1
ATOM 887 C CA . LEU A 1 116 ? 15.523 3.188 -10.344 1 90.81 116 LEU A CA 1
ATOM 888 C C . LEU A 1 116 ? 16.781 2.338 -10.18 1 90.81 116 LEU A C 1
ATOM 890 O O . LEU A 1 116 ? 17.109 1.541 -11.055 1 90.81 116 LEU A O 1
ATOM 894 N N . THR A 1 117 ? 17.391 2.457 -9.016 1 88.31 117 THR A N 1
ATOM 895 C CA . THR A 1 117 ? 18.594 1.685 -8.781 1 88.31 117 THR A CA 1
ATOM 896 C C . THR A 1 117 ? 18.281 0.203 -8.609 1 88.31 117 THR A C 1
ATOM 898 O O . THR A 1 117 ? 19.062 -0.66 -8.992 1 88.31 117 THR A O 1
ATOM 901 N N . TYR A 1 118 ? 17.141 -0.041 -8.078 1 84.38 118 TYR A N 1
ATOM 902 C CA . TYR A 1 118 ? 16.719 -1.415 -7.836 1 84.38 118 TYR A CA 1
ATOM 903 C C . TYR A 1 118 ? 16.406 -2.129 -9.148 1 84.38 118 TYR A C 1
ATOM 905 O O . TYR A 1 118 ? 16.844 -3.262 -9.359 1 84.38 118 TYR A O 1
ATOM 913 N N . VAL A 1 119 ? 15.875 -1.434 -10.062 1 84.25 119 VAL A N 1
ATOM 914 C CA . VAL A 1 119 ? 15.383 -2.039 -11.297 1 84.25 119 VAL A CA 1
ATOM 915 C C . VAL A 1 119 ? 16.484 -2.049 -12.344 1 84.25 119 VAL A C 1
ATOM 917 O O . VAL A 1 119 ? 16.625 -3.02 -13.094 1 84.25 119 VAL A O 1
ATOM 920 N N . LEU A 1 120 ? 17.25 -1.064 -12.43 1 81.5 120 LEU A N 1
ATOM 921 C CA . LEU A 1 120 ? 18.172 -0.891 -13.555 1 81.5 120 LEU A CA 1
ATOM 922 C C . LEU A 1 120 ? 19.562 -1.395 -13.203 1 81.5 120 LEU A C 1
ATOM 924 O O . LEU A 1 120 ? 20.359 -1.691 -14.102 1 81.5 120 LEU A O 1
ATOM 928 N N . VAL A 1 121 ? 19.859 -1.388 -12.023 1 71.12 121 VAL A N 1
ATOM 929 C CA . VAL A 1 121 ? 21.25 -1.665 -11.688 1 71.12 121 VAL A CA 1
ATOM 930 C C . VAL A 1 121 ? 21.469 -3.174 -11.602 1 71.12 121 VAL A C 1
ATOM 932 O O . VAL A 1 121 ? 20.797 -3.863 -10.828 1 71.12 121 VAL A O 1
ATOM 935 N N . ARG A 1 122 ? 22.344 -3.73 -12.367 1 69.44 122 ARG A N 1
ATOM 936 C CA . ARG A 1 122 ? 22.672 -5.145 -12.5 1 69.44 122 ARG A CA 1
ATOM 937 C C . ARG A 1 122 ? 23.906 -5.5 -11.68 1 69.44 122 ARG A C 1
ATOM 939 O O . ARG A 1 122 ? 24.078 -6.648 -11.273 1 69.44 122 ARG A O 1
ATOM 946 N N . ASN A 1 123 ? 24.734 -4.539 -11.508 1 66.44 123 ASN A N 1
ATOM 947 C CA . ASN A 1 123 ? 26.047 -4.859 -10.945 1 66.44 123 ASN A CA 1
ATOM 948 C C . ASN A 1 123 ? 26.031 -4.766 -9.422 1 66.44 123 ASN A C 1
ATOM 950 O O . ASN A 1 123 ? 25.297 -3.959 -8.852 1 66.44 123 ASN A O 1
ATOM 954 N N . ARG A 1 124 ? 26.641 -5.664 -8.805 1 62.75 124 ARG A N 1
ATOM 955 C CA . ARG A 1 124 ? 26.812 -5.805 -7.363 1 62.75 124 ARG A CA 1
ATOM 956 C C . ARG A 1 124 ? 27.172 -4.469 -6.723 1 62.75 124 ARG A C 1
ATOM 958 O O . ARG A 1 124 ? 26.734 -4.164 -5.613 1 62.75 124 ARG A O 1
ATOM 965 N N . ARG A 1 125 ? 28.078 -3.736 -7.461 1 59.53 125 ARG A N 1
ATOM 966 C CA . ARG A 1 125 ? 28.578 -2.492 -6.891 1 59.53 125 ARG A CA 1
ATOM 967 C C . ARG A 1 125 ? 27.438 -1.517 -6.613 1 59.53 125 ARG A C 1
ATOM 969 O O . ARG A 1 125 ? 27.469 -0.772 -5.633 1 59.53 125 ARG A O 1
ATOM 976 N N . TYR A 1 126 ? 26.312 -1.674 -7.27 1 65.5 126 TYR A N 1
ATOM 977 C CA . TYR A 1 126 ? 25.25 -0.701 -7.102 1 65.5 126 TYR A CA 1
ATOM 978 C C . TYR A 1 126 ? 24.219 -1.188 -6.082 1 65.5 126 TYR A C 1
ATOM 980 O O . TYR A 1 126 ? 23.281 -0.47 -5.75 1 65.5 126 TYR A O 1
ATOM 988 N N . SER A 1 127 ? 24.578 -2.285 -5.551 1 74.38 127 SER A N 1
ATOM 989 C CA . SER A 1 127 ? 23.781 -2.789 -4.43 1 74.38 127 SER A CA 1
ATOM 990 C C . SER A 1 127 ? 23.984 -1.93 -3.186 1 74.38 127 SER A C 1
ATOM 992 O O . SER A 1 127 ? 23.031 -1.66 -2.453 1 74.38 127 SER A O 1
ATOM 994 N N . VAL A 1 128 ? 25.234 -1.393 -3.121 1 78.88 128 VAL A N 1
ATOM 995 C CA . VAL A 1 128 ? 25.531 -0.533 -1.983 1 78.88 128 VAL A CA 1
ATOM 996 C C . VAL A 1 128 ? 24.766 0.78 -2.105 1 78.88 128 VAL A C 1
ATOM 998 O O . VAL A 1 128 ? 24.281 1.32 -1.105 1 78.88 128 VAL A O 1
ATOM 1001 N N . LEU A 1 129 ? 24.656 1.232 -3.318 1 84.12 129 LEU A N 1
ATOM 1002 C CA . LEU A 1 129 ? 23.922 2.473 -3.564 1 84.12 129 LEU A CA 1
ATOM 1003 C C . LEU A 1 129 ? 22.453 2.326 -3.182 1 84.12 129 LEU A C 1
ATOM 1005 O O . LEU A 1 129 ? 21.875 3.219 -2.557 1 84.12 129 LEU A O 1
ATOM 1009 N N . ARG A 1 130 ? 21.922 1.202 -3.396 1 86.69 130 ARG A N 1
ATOM 1010 C CA . ARG A 1 130 ? 20.531 0.934 -3.051 1 86.69 130 ARG A CA 1
ATOM 1011 C C . ARG A 1 130 ? 20.312 0.966 -1.539 1 86.69 130 ARG A C 1
ATOM 1013 O O . ARG A 1 130 ? 19.391 1.609 -1.048 1 86.69 130 ARG A O 1
ATOM 1020 N N . THR A 1 131 ? 21.266 0.374 -0.86 1 86.94 131 THR A N 1
ATOM 1021 C CA . THR A 1 131 ? 21.172 0.336 0.596 1 86.94 131 THR A CA 1
ATOM 1022 C C . THR A 1 131 ? 21.297 1.74 1.181 1 86.94 131 THR A C 1
ATOM 1024 O O . THR A 1 131 ? 20.547 2.111 2.08 1 86.94 131 THR A O 1
ATOM 1027 N N . ALA A 1 132 ? 22.188 2.451 0.632 1 90.25 132 ALA A N 1
ATOM 1028 C CA . ALA A 1 132 ? 22.406 3.807 1.13 1 90.25 132 ALA A CA 1
ATOM 1029 C C . ALA A 1 132 ? 21.172 4.676 0.902 1 90.25 132 ALA A C 1
ATOM 1031 O O . ALA A 1 132 ? 20.766 5.434 1.789 1 90.25 132 ALA A O 1
ATOM 1032 N N . ILE A 1 133 ? 20.531 4.57 -0.221 1 93.69 133 ILE A N 1
ATOM 1033 C CA . ILE A 1 133 ? 19.359 5.371 -0.552 1 93.69 133 ILE A CA 1
ATOM 1034 C C . ILE A 1 133 ? 18.188 4.973 0.346 1 93.69 133 ILE A C 1
ATOM 1036 O O . ILE A 1 133 ? 17.453 5.836 0.847 1 93.69 133 ILE A O 1
ATOM 1040 N N . TRP A 1 134 ? 18.094 3.684 0.528 1 91.38 134 TRP A N 1
ATOM 1041 C CA . TRP A 1 134 ? 17.047 3.182 1.398 1 91.38 134 TRP A CA 1
ATOM 1042 C C . TRP A 1 134 ? 17.219 3.703 2.82 1 91.38 134 TRP A C 1
ATOM 1044 O O . TRP A 1 134 ? 16.25 4.121 3.457 1 91.38 134 TRP A O 1
ATOM 1054 N N . GLN A 1 135 ? 18.469 3.729 3.297 1 93.06 135 GLN A N 1
ATOM 1055 C CA . GLN A 1 135 ? 18.734 4.23 4.641 1 93.06 135 GLN A CA 1
ATOM 1056 C C . GLN A 1 135 ? 18.438 5.723 4.742 1 93.06 135 GLN A C 1
ATOM 1058 O O . GLN A 1 135 ? 17.875 6.18 5.738 1 93.06 135 GLN A O 1
ATOM 1063 N N . LEU A 1 136 ? 18.797 6.414 3.736 1 95.44 136 LEU A N 1
ATOM 1064 C CA . LEU A 1 136 ? 18.547 7.848 3.744 1 95.44 136 LEU A CA 1
ATOM 1065 C C . LEU A 1 136 ? 17.047 8.133 3.738 1 95.44 136 LEU A C 1
ATOM 1067 O O . LEU A 1 136 ? 16.578 9.016 4.461 1 95.44 136 LEU A O 1
ATOM 1071 N N . ALA A 1 137 ? 16.312 7.426 2.951 1 95.75 137 ALA A N 1
ATOM 1072 C CA . ALA A 1 137 ? 14.859 7.57 2.939 1 95.75 137 ALA A CA 1
ATOM 1073 C C . ALA A 1 137 ? 14.273 7.281 4.316 1 95.75 137 ALA A C 1
ATOM 1075 O O . ALA A 1 137 ? 13.352 7.973 4.766 1 95.75 137 ALA A O 1
ATOM 1076 N N . SER A 1 138 ? 14.844 6.281 5.023 1 95.56 138 SER A N 1
ATOM 1077 C CA . SER A 1 138 ? 14.406 5.938 6.375 1 95.56 138 SER A CA 1
ATOM 1078 C C . SER A 1 138 ? 14.688 7.074 7.352 1 95.56 138 SER A C 1
ATOM 1080 O O . SER A 1 138 ? 13.875 7.344 8.242 1 95.56 138 SER A O 1
ATOM 1082 N N . VAL A 1 139 ? 15.758 7.699 7.184 1 96.38 139 VAL A N 1
ATOM 1083 C CA . VAL A 1 139 ? 16.125 8.82 8.039 1 96.38 139 VAL A CA 1
ATOM 1084 C C . VAL A 1 139 ? 15.133 9.969 7.836 1 96.38 139 VAL A C 1
ATOM 1086 O O . VAL A 1 139 ? 14.734 10.633 8.797 1 96.38 139 VAL A O 1
ATOM 1089 N N . TYR A 1 140 ? 14.781 10.211 6.562 1 97.5 140 TYR A N 1
ATOM 1090 C CA . TYR A 1 140 ? 13.805 11.25 6.293 1 97.5 140 TYR A CA 1
ATOM 1091 C C . TYR A 1 140 ? 12.492 10.977 7.031 1 97.5 140 TYR A C 1
ATOM 1093 O O . TYR A 1 140 ? 11.906 11.883 7.617 1 97.5 140 TYR A O 1
ATOM 1101 N N . MET A 1 141 ? 12.047 9.766 7.086 1 97.69 141 MET A N 1
ATOM 1102 C CA . MET A 1 141 ? 10.828 9.422 7.812 1 97.69 141 MET A CA 1
ATOM 1103 C C . MET A 1 141 ? 11.023 9.594 9.312 1 97.69 141 MET A C 1
ATOM 1105 O O . MET A 1 141 ? 10.141 10.125 10 1 97.69 141 MET A O 1
ATOM 1109 N N . ALA A 1 142 ? 12.188 9.195 9.781 1 97.69 142 ALA A N 1
ATOM 1110 C CA . ALA A 1 142 ? 12.484 9.344 11.203 1 97.69 142 ALA A CA 1
ATOM 1111 C C . ALA A 1 142 ? 12.484 10.805 11.625 1 97.69 142 ALA A C 1
ATOM 1113 O O . ALA A 1 142 ? 12.07 11.148 12.734 1 97.69 142 ALA A O 1
ATOM 1114 N N . CYS A 1 143 ? 12.938 11.641 10.734 1 98.19 143 CYS A N 1
ATOM 1115 C CA . CYS A 1 143 ? 13.023 13.062 11.039 1 98.19 143 CYS A CA 1
ATOM 1116 C C . CYS A 1 143 ? 11.641 13.648 11.289 1 98.19 143 CYS A C 1
ATOM 1118 O O . CYS A 1 143 ? 11.477 14.539 12.125 1 98.19 143 CYS A O 1
ATOM 1120 N N . PHE A 1 144 ? 10.602 13.188 10.562 1 98.19 144 PHE A N 1
ATOM 1121 C CA . PHE A 1 144 ? 9.234 13.609 10.867 1 98.19 144 PHE A CA 1
ATOM 1122 C C . PHE A 1 144 ? 8.922 13.391 12.336 1 98.19 144 PHE A C 1
ATOM 1124 O O . PHE A 1 144 ? 8.438 14.305 13.016 1 98.19 144 PHE A O 1
ATOM 1131 N N . TRP A 1 145 ? 9.266 12.203 12.773 1 98 145 TRP A N 1
ATOM 1132 C CA . TRP A 1 145 ? 8.875 11.789 14.117 1 98 145 TRP A CA 1
ATOM 1133 C C . TRP A 1 145 ? 9.695 12.516 15.18 1 98 145 TRP A C 1
ATOM 1135 O O . TRP A 1 145 ? 9.148 12.961 16.188 1 98 145 TRP A O 1
ATOM 1145 N N . VAL A 1 146 ? 10.938 12.656 14.93 1 98.12 146 VAL A N 1
ATOM 1146 C CA . VAL A 1 146 ? 11.812 13.336 15.883 1 98.12 146 VAL A CA 1
ATOM 1147 C C . VAL A 1 146 ? 11.406 14.812 15.984 1 98.12 146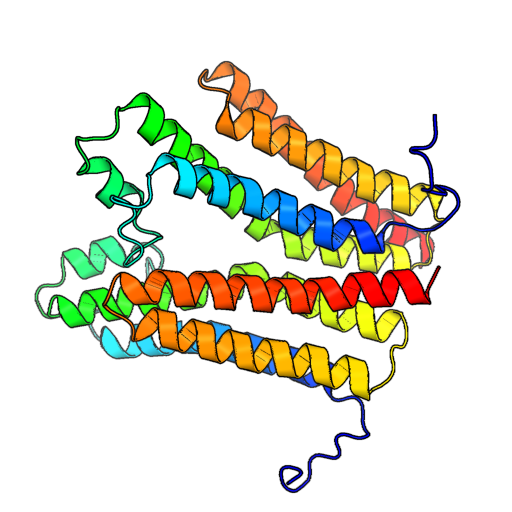 VAL A C 1
ATOM 1149 O O . VAL A 1 146 ? 11.234 15.336 17.078 1 98.12 146 VAL A O 1
ATOM 1152 N N . LYS A 1 147 ? 11.211 15.477 14.859 1 98.06 147 LYS A N 1
ATOM 1153 C CA . LYS A 1 147 ? 10.844 16.891 14.875 1 98.06 147 LYS A CA 1
ATOM 1154 C C . LYS A 1 147 ? 9.461 17.094 15.484 1 98.06 147 LYS A C 1
ATOM 1156 O O . LYS A 1 147 ? 9.234 18.047 16.219 1 98.06 147 LYS A O 1
ATOM 1161 N N . ALA A 1 148 ? 8.547 16.219 15.109 1 97.69 148 ALA A N 1
ATOM 1162 C CA . ALA A 1 148 ? 7.219 16.297 15.703 1 97.69 148 ALA A CA 1
ATOM 1163 C C . ALA A 1 148 ? 7.281 16.141 17.219 1 97.69 148 ALA A C 1
ATOM 1165 O O . ALA A 1 148 ? 6.664 16.906 17.953 1 97.69 148 ALA A O 1
ATOM 1166 N N . GLY A 1 149 ? 8.086 15.094 17.672 1 96.94 149 GLY A N 1
ATOM 1167 C CA . GLY A 1 149 ? 8.242 14.867 19.094 1 96.94 149 GLY A CA 1
ATOM 1168 C C . GLY A 1 149 ? 8.859 16.047 19.828 1 96.94 149 GLY A C 1
ATOM 1169 O O . GLY A 1 149 ? 8.398 16.438 20.891 1 96.94 149 GLY A O 1
ATOM 1170 N N . LEU A 1 150 ? 9.875 16.625 19.203 1 96.19 150 LEU A N 1
ATOM 1171 C CA . LEU A 1 150 ? 10.562 17.766 19.797 1 96.19 150 LEU A CA 1
ATOM 1172 C C . LEU A 1 150 ? 9.648 18.984 19.875 1 96.19 150 LEU A C 1
ATOM 1174 O O . LEU A 1 150 ? 9.68 19.734 20.844 1 96.19 150 LEU A O 1
ATOM 1178 N N . LYS A 1 151 ? 8.82 19.203 18.875 1 95.81 151 LYS A N 1
ATOM 1179 C CA . LYS A 1 151 ? 7.914 20.344 18.859 1 95.81 151 LYS A CA 1
ATOM 1180 C C . LYS A 1 151 ? 6.82 20.203 19.906 1 95.81 151 LYS A C 1
ATOM 1182 O O . LYS A 1 151 ? 6.367 21.188 20.484 1 95.81 151 LYS A O 1
ATOM 1187 N N . LEU A 1 152 ? 6.367 19.062 20.141 1 96 152 LEU A N 1
ATOM 1188 C CA . LEU A 1 152 ? 5.246 18.828 21.047 1 96 152 LEU A CA 1
ATOM 1189 C C . LEU A 1 152 ? 5.727 18.719 22.484 1 96 152 LEU A C 1
ATOM 1191 O O . LEU A 1 152 ? 4.918 18.641 23.406 1 96 152 LEU A O 1
ATOM 1195 N N . MET A 1 153 ? 7.012 18.562 22.703 1 92.75 153 MET A N 1
ATOM 1196 C CA . MET A 1 153 ? 7.574 18.594 24.047 1 92.75 153 MET A CA 1
ATOM 1197 C C . MET A 1 153 ? 7.605 20.016 24.594 1 92.75 153 MET A C 1
ATOM 1199 O O . MET A 1 153 ? 7.352 20.25 25.781 1 92.75 153 MET A O 1
ATOM 1203 N N . MET B 1 1 ? -31.797 1.417 3.777 1 28.67 1 MET B N 1
ATOM 1204 C CA . MET B 1 1 ? -32.188 0.84 5.059 1 28.67 1 MET B CA 1
ATOM 1205 C C . MET B 1 1 ? -31 0.82 6.027 1 28.67 1 MET B C 1
ATOM 1207 O O . MET B 1 1 ? -29.969 0.222 5.734 1 28.67 1 MET B O 1
ATOM 1211 N N . ALA B 1 2 ? -30.906 1.854 6.812 1 40.44 2 ALA B N 1
ATOM 1212 C CA . ALA B 1 2 ? -29.844 1.992 7.816 1 40.44 2 ALA B CA 1
ATOM 1213 C C . ALA B 1 2 ? -29.719 0.724 8.656 1 40.44 2 ALA B C 1
ATOM 1215 O O . ALA B 1 2 ? -30.719 0.063 8.945 1 40.44 2 ALA B O 1
ATOM 1216 N N . LEU B 1 3 ? -28.734 -0.103 8.492 1 48.22 3 LEU B N 1
ATOM 1217 C CA . LEU B 1 3 ? -28.594 -1.183 9.461 1 48.22 3 LEU B CA 1
ATOM 1218 C C . LEU B 1 3 ? -29.125 -0.764 10.82 1 48.22 3 LEU B C 1
ATOM 1220 O O . LEU B 1 3 ? -28.984 0.393 11.227 1 48.22 3 LEU B O 1
ATOM 1224 N N . PRO B 1 4 ? -30 -1.515 11.43 1 56.56 4 PRO B N 1
ATOM 1225 C CA . PRO B 1 4 ? -30.594 -1.155 12.719 1 56.56 4 PRO B CA 1
ATOM 1226 C C . PRO B 1 4 ? -29.547 -0.745 13.75 1 56.56 4 PRO B C 1
ATOM 1228 O O . PRO B 1 4 ? -28.516 -1.416 13.898 1 56.56 4 PRO B O 1
ATOM 1231 N N . GLY B 1 5 ? -29.484 0.472 14.133 1 67.81 5 GLY B N 1
ATOM 1232 C CA . GLY B 1 5 ? -28.719 0.998 15.242 1 67.81 5 GLY B CA 1
ATOM 1233 C C . GLY B 1 5 ? -27.531 1.845 14.812 1 67.81 5 GLY B C 1
ATOM 1234 O O . GLY B 1 5 ? -26.938 2.549 15.625 1 67.81 5 GLY B O 1
ATOM 1235 N N . ILE B 1 6 ? -27.25 1.575 13.469 1 74.81 6 ILE B N 1
ATOM 1236 C CA . ILE B 1 6 ? -26.109 2.402 13.086 1 74.81 6 ILE B CA 1
ATOM 1237 C C . ILE B 1 6 ? -26.609 3.744 12.555 1 74.81 6 ILE B C 1
ATOM 1239 O O . ILE B 1 6 ? -27.438 3.787 11.633 1 74.81 6 ILE B O 1
ATOM 1243 N N . ASP B 1 7 ? -26.219 4.848 13.219 1 86.88 7 ASP B N 1
ATOM 1244 C CA . ASP B 1 7 ? -26.516 6.219 12.805 1 86.88 7 ASP B CA 1
ATOM 1245 C C . ASP B 1 7 ? -25.438 6.758 11.875 1 86.88 7 ASP B C 1
ATOM 1247 O O . ASP B 1 7 ? -24.406 7.23 12.328 1 86.88 7 ASP B O 1
ATOM 1251 N N . PHE B 1 8 ? -25.688 6.738 10.531 1 86.06 8 PHE B N 1
ATOM 1252 C CA . PHE B 1 8 ? -24.703 7.105 9.523 1 86.06 8 PHE B CA 1
ATOM 1253 C C . PHE B 1 8 ? -24.5 8.617 9.492 1 86.06 8 PHE B C 1
ATOM 1255 O O . PHE B 1 8 ? -23.641 9.117 8.766 1 86.06 8 PHE B O 1
ATOM 1262 N N . SER B 1 9 ? -25.234 9.312 10.32 1 89.5 9 SER B N 1
ATOM 1263 C CA . SER B 1 9 ? -24.984 10.742 10.461 1 89.5 9 SER B CA 1
ATOM 1264 C C . SER B 1 9 ? -23.766 11 11.336 1 89.5 9 SER B C 1
ATOM 1266 O O . SER B 1 9 ? -23.219 12.102 11.328 1 89.5 9 SER B O 1
ATOM 1268 N N . GLN B 1 10 ? -23.391 9.953 12.031 1 94.62 10 GLN B N 1
ATOM 1269 C CA . GLN B 1 10 ? -22.203 10.047 12.875 1 94.62 10 GLN B CA 1
ATOM 1270 C C . GLN B 1 10 ? -20.938 9.641 12.102 1 94.62 10 GLN B C 1
ATOM 1272 O O . GLN B 1 10 ? -21.031 8.906 11.109 1 94.62 10 GLN B O 1
ATOM 1277 N N . ASN B 1 11 ? -19.938 10.117 12.492 1 97 11 ASN B N 1
ATOM 1278 C CA . ASN B 1 11 ? -18.656 9.695 11.938 1 97 11 ASN B CA 1
ATOM 1279 C C . ASN B 1 11 ? -18.266 8.297 12.422 1 97 11 ASN B C 1
ATOM 1281 O O . ASN B 1 11 ? -17.906 8.117 13.586 1 97 11 ASN B O 1
ATOM 1285 N N . LEU B 1 12 ? -18.328 7.359 11.57 1 97.44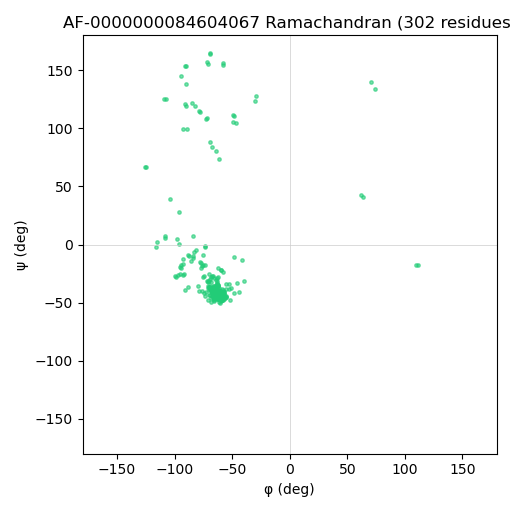 12 LEU B N 1
ATOM 1286 C CA . LEU B 1 12 ? -18.047 5.969 11.922 1 97.44 12 LEU B CA 1
ATOM 1287 C C . LEU B 1 12 ? -16.719 5.512 11.328 1 97.44 12 LEU B C 1
ATOM 1289 O O . LEU B 1 12 ? -16.375 4.332 11.414 1 97.44 12 LEU B O 1
ATOM 1293 N N . SER B 1 13 ? -16.016 6.418 10.734 1 97.94 13 SER B N 1
ATOM 1294 C CA . SER B 1 13 ? -14.844 6.078 9.93 1 97.94 13 SER B CA 1
ATOM 1295 C C . SER B 1 13 ? -13.766 5.41 10.781 1 97.94 13 SER B C 1
ATOM 1297 O O . SER B 1 13 ? -13.094 4.48 10.328 1 97.94 13 SER B O 1
ATOM 1299 N N . LEU B 1 14 ? -13.633 5.832 11.992 1 97.62 14 LEU B N 1
ATOM 1300 C CA . LEU B 1 14 ? -12.562 5.289 12.836 1 97.62 14 LEU B CA 1
ATOM 1301 C C . LEU B 1 14 ? -12.836 3.83 13.18 1 97.62 14 LEU B C 1
ATOM 1303 O O . LEU B 1 14 ? -11.898 3.045 13.352 1 97.62 14 LEU B O 1
ATOM 1307 N N . PHE B 1 15 ? -14.039 3.432 13.227 1 97.38 15 PHE B N 1
ATOM 1308 C CA . PHE B 1 15 ? -14.398 2.053 13.539 1 97.38 15 PHE B CA 1
ATOM 1309 C C . PHE B 1 15 ? -14.086 1.133 12.359 1 97.38 15 PHE B C 1
ATOM 1311 O O . PHE B 1 15 ? -14.023 -0.088 12.523 1 97.38 15 PHE B O 1
ATOM 1318 N N . THR B 1 16 ? -13.906 1.696 11.211 1 97.81 16 THR B N 1
ATOM 1319 C CA . THR B 1 16 ? -13.695 0.877 10.016 1 97.81 16 THR B CA 1
ATOM 1320 C C . THR B 1 16 ? -12.273 0.327 9.984 1 97.81 16 THR B C 1
ATOM 1322 O O . THR B 1 16 ? -11.992 -0.645 9.281 1 97.81 16 THR B O 1
ATOM 1325 N N . VAL B 1 17 ? -11.352 0.899 10.688 1 98.19 17 VAL B N 1
ATOM 1326 C CA . VAL B 1 17 ? -9.953 0.49 10.648 1 98.19 17 VAL B CA 1
ATOM 1327 C C . VAL B 1 17 ? -9.797 -0.895 11.273 1 98.19 17 VAL B C 1
ATOM 1329 O O . VAL B 1 17 ? -9.227 -1.801 10.656 1 98.19 17 VAL B O 1
ATOM 1332 N N . PRO B 1 18 ? -10.328 -1.209 12.484 1 97.69 18 PRO B N 1
ATOM 1333 C CA . PRO B 1 18 ? -10.25 -2.58 12.992 1 97.69 18 PRO B CA 1
ATOM 1334 C C . PRO B 1 18 ? -11.008 -3.578 12.117 1 97.69 18 PRO B C 1
ATOM 1336 O O . PRO B 1 18 ? -10.602 -4.738 12.008 1 97.69 18 PRO B O 1
ATOM 1339 N N . VAL B 1 19 ? -12.078 -3.158 11.539 1 97.06 19 VAL B N 1
ATOM 1340 C CA . VAL B 1 19 ? -12.812 -4.035 10.633 1 97.06 19 VAL B CA 1
ATOM 1341 C C . VAL B 1 19 ? -11.945 -4.371 9.422 1 97.06 19 VAL B C 1
ATOM 1343 O O . VAL B 1 19 ? -11.898 -5.523 8.984 1 97.06 19 VAL B O 1
ATOM 1346 N N . ALA B 1 20 ? -11.297 -3.363 8.898 1 97.56 20 ALA B N 1
ATOM 1347 C CA . ALA B 1 20 ? -10.383 -3.588 7.777 1 97.56 20 ALA B CA 1
ATOM 1348 C C . ALA B 1 20 ? -9.281 -4.578 8.156 1 97.56 20 ALA B C 1
ATOM 1350 O O . ALA B 1 20 ? -8.914 -5.441 7.355 1 97.56 20 ALA B O 1
ATOM 1351 N N . PHE B 1 21 ? -8.766 -4.43 9.336 1 96.56 21 PHE B N 1
ATOM 1352 C CA . PHE B 1 21 ? -7.73 -5.348 9.805 1 96.56 21 PHE B CA 1
ATOM 1353 C C . PHE B 1 21 ? -8.258 -6.773 9.867 1 96.56 21 PHE B C 1
ATOM 1355 O O . PHE B 1 21 ? -7.59 -7.707 9.422 1 96.56 21 PHE B O 1
ATOM 1362 N N . ALA B 1 22 ? -9.414 -6.941 10.367 1 95.88 22 ALA B N 1
ATOM 1363 C CA . ALA B 1 22 ? -10.047 -8.258 10.406 1 95.88 22 ALA B CA 1
ATOM 1364 C C . ALA B 1 22 ? -10.203 -8.836 9 1 95.88 22 ALA B C 1
ATOM 1366 O O . ALA B 1 22 ? -9.953 -10.023 8.781 1 95.88 22 ALA B O 1
ATOM 1367 N N . LEU B 1 23 ? -10.602 -7.977 8.07 1 95.69 23 LEU B N 1
ATOM 1368 C CA . LEU B 1 23 ? -10.773 -8.406 6.684 1 95.69 23 LEU B CA 1
ATOM 1369 C C . LEU B 1 23 ? -9.445 -8.867 6.09 1 95.69 23 LEU B C 1
ATOM 1371 O O . LEU B 1 23 ? -9.414 -9.75 5.227 1 95.69 23 LEU B O 1
ATOM 1375 N N . CYS B 1 24 ? -8.359 -8.273 6.547 1 95.31 24 CYS B N 1
ATOM 1376 C CA . CYS B 1 24 ? -7.043 -8.641 6.043 1 95.31 24 CYS B CA 1
ATOM 1377 C C . CYS B 1 24 ? -6.594 -9.977 6.613 1 95.31 24 CYS B C 1
ATOM 1379 O O . CYS B 1 24 ? -5.867 -10.727 5.953 1 95.31 24 CYS B O 1
ATOM 1381 N N . ILE B 1 25 ? -7.059 -10.336 7.82 1 94.94 25 ILE B N 1
ATOM 1382 C CA . ILE B 1 25 ? -6.582 -11.531 8.508 1 94.94 25 ILE B CA 1
ATOM 1383 C C . ILE B 1 25 ? -7.473 -12.719 8.156 1 94.94 25 ILE B C 1
ATOM 1385 O O . ILE B 1 25 ? -7.023 -13.867 8.164 1 94.94 25 ILE B O 1
ATOM 1389 N N . LEU B 1 26 ? -8.68 -12.484 7.789 1 94 26 LEU B N 1
ATOM 1390 C CA . LEU B 1 26 ? -9.695 -13.516 7.578 1 94 26 LEU B CA 1
ATOM 1391 C C . LEU B 1 26 ? -9.227 -14.531 6.543 1 94 26 LEU B C 1
ATOM 1393 O O . LEU B 1 26 ? -9.352 -15.742 6.75 1 94 26 LEU B O 1
ATOM 1397 N N . PRO B 1 27 ? -8.656 -14.109 5.434 1 92.88 27 PRO B N 1
ATOM 1398 C CA . PRO B 1 27 ? -8.203 -15.109 4.461 1 92.88 27 PRO B CA 1
ATOM 1399 C C . PRO B 1 27 ? -7.102 -16.016 5.016 1 92.88 27 PRO B C 1
ATOM 1401 O O . PRO B 1 27 ? -7.008 -17.172 4.633 1 92.88 27 PRO B O 1
ATOM 1404 N N . HIS B 1 28 ? -6.258 -15.516 5.797 1 89.81 28 HIS B N 1
ATOM 1405 C CA . HIS B 1 28 ? -5.234 -16.328 6.43 1 89.81 28 HIS B CA 1
ATOM 1406 C C . HIS B 1 28 ? -5.855 -17.391 7.336 1 89.81 28 HIS B C 1
ATOM 1408 O O . HIS B 1 28 ? -5.445 -18.562 7.312 1 89.81 28 HIS B O 1
ATOM 1414 N N . VAL B 1 29 ? -6.785 -16.984 8.133 1 89.25 29 VAL B N 1
ATOM 1415 C CA . VAL B 1 29 ? -7.496 -17.906 9.008 1 89.25 29 VAL B CA 1
ATOM 1416 C C . VAL B 1 29 ? -8.156 -19 8.18 1 89.25 29 VAL B C 1
ATOM 1418 O O . VAL B 1 29 ? -8.109 -20.188 8.531 1 89.25 29 VAL B O 1
ATOM 1421 N N . TYR B 1 30 ? -8.734 -18.578 7.078 1 89.62 30 TYR B N 1
ATOM 1422 C CA . TYR B 1 30 ? -9.344 -19.516 6.145 1 89.62 30 TYR B CA 1
ATOM 1423 C C . TYR B 1 30 ? -8.312 -20.484 5.598 1 89.62 30 TYR B C 1
ATOM 1425 O O . TYR B 1 30 ? -8.562 -21.688 5.527 1 89.62 30 TYR B O 1
ATOM 1433 N N . ALA B 1 31 ? -7.176 -19.969 5.18 1 86.25 31 ALA B N 1
ATOM 1434 C CA . ALA B 1 31 ? -6.102 -20.797 4.652 1 86.25 31 ALA B CA 1
ATOM 1435 C C . ALA B 1 31 ? -5.652 -21.828 5.688 1 86.25 31 ALA B C 1
ATOM 1437 O O . ALA B 1 31 ? -5.477 -23.016 5.359 1 86.25 31 ALA B O 1
ATOM 1438 N N . VAL B 1 32 ? -5.48 -21.406 6.875 1 84.19 32 VAL B N 1
ATOM 1439 C CA . VAL B 1 32 ? -5.043 -22.297 7.953 1 84.19 32 VAL B CA 1
ATOM 1440 C C . VAL B 1 32 ? -6.094 -23.359 8.203 1 84.19 32 VAL B C 1
ATOM 1442 O O . VAL B 1 32 ? -5.762 -24.531 8.43 1 84.19 32 VAL B O 1
ATOM 1445 N N . TRP B 1 33 ? -7.266 -22.938 8.156 1 86.25 33 TRP B N 1
ATOM 1446 C CA . TRP B 1 33 ? -8.367 -23.875 8.336 1 86.25 33 TRP B CA 1
ATOM 1447 C C . TRP B 1 33 ? -8.352 -24.938 7.25 1 86.25 33 TRP B C 1
ATOM 1449 O O . TRP B 1 33 ? -8.586 -26.125 7.523 1 86.25 33 TRP B O 1
ATOM 1459 N N . LEU B 1 34 ? -8.055 -24.609 6.043 1 83.25 34 LEU B N 1
ATOM 1460 C CA . LEU B 1 34 ? -8.023 -25.531 4.918 1 83.25 34 LEU B CA 1
ATOM 1461 C C . LEU B 1 34 ? -6.855 -26.516 5.051 1 83.25 34 LEU B C 1
ATOM 1463 O O . LEU B 1 34 ? -6.938 -27.656 4.586 1 83.25 34 LEU B O 1
ATOM 1467 N N . VAL B 1 35 ? -5.715 -26.016 5.434 1 77.94 35 VAL B N 1
ATOM 1468 C CA . VAL B 1 35 ? -4.551 -26.875 5.613 1 77.94 35 VAL B CA 1
ATOM 1469 C C . VAL B 1 35 ? -4.848 -27.938 6.676 1 77.94 35 VAL B C 1
ATOM 1471 O O . VAL B 1 35 ? -4.422 -29.078 6.551 1 77.94 35 VAL B O 1
ATOM 1474 N N . GLY B 1 36 ? -5.758 -27.641 7.461 1 69.62 36 GLY B N 1
ATOM 1475 C CA . GLY B 1 36 ? -6.055 -28.562 8.547 1 69.62 36 GLY B CA 1
ATOM 1476 C C . GLY B 1 36 ? -5.016 -28.531 9.656 1 69.62 36 GLY B C 1
ATOM 1477 O O . GLY B 1 36 ? -3.885 -28.094 9.438 1 69.62 36 GLY B O 1
ATOM 1478 N N . MET B 1 37 ? -5.367 -28.484 10.977 1 55.69 37 MET B N 1
ATOM 1479 C CA . MET B 1 37 ? -4.59 -28.438 12.211 1 55.69 37 MET B CA 1
ATOM 1480 C C . MET B 1 37 ? -3.373 -29.344 12.125 1 55.69 37 MET B C 1
ATOM 1482 O O . MET B 1 37 ? -2.326 -29.047 12.703 1 55.69 37 MET B O 1
ATOM 1486 N N . SER B 1 38 ? -3.402 -30.344 11.469 1 51.97 38 SER B N 1
ATOM 1487 C CA . SER B 1 38 ? -2.299 -31.297 11.523 1 51.97 38 SER B CA 1
ATOM 1488 C C . SER B 1 38 ? -1.132 -30.844 10.656 1 51.97 38 SER B C 1
ATOM 1490 O O . SER B 1 38 ? 0.022 -31.188 10.93 1 51.97 38 SER B O 1
ATOM 1492 N N . ALA B 1 39 ? -1.314 -30.25 9.586 1 52.56 39 ALA B N 1
ATOM 1493 C CA . ALA B 1 39 ? -0.251 -29.969 8.625 1 52.56 39 ALA B CA 1
ATOM 1494 C C . ALA B 1 39 ? 0.33 -28.578 8.844 1 52.56 39 ALA B C 1
ATOM 1496 O O . ALA B 1 39 ? 1.405 -28.266 8.336 1 52.56 39 ALA B O 1
ATOM 1497 N N . TYR B 1 40 ? -0.405 -27.75 9.5 1 50.69 40 TYR B N 1
ATOM 1498 C CA . TYR B 1 40 ? 0.093 -26.391 9.68 1 50.69 40 TYR B CA 1
ATOM 1499 C C . TYR B 1 40 ? 1.313 -26.375 10.594 1 50.69 40 TYR B C 1
ATOM 1501 O O . TYR B 1 40 ? 1.22 -26.719 11.773 1 50.69 40 TYR B O 1
ATOM 1509 N N . ASP B 1 41 ? 2.475 -26.609 10.109 1 48.78 41 ASP B N 1
ATOM 1510 C CA . ASP B 1 41 ? 3.646 -26.391 10.953 1 48.78 41 ASP B CA 1
ATOM 1511 C C . ASP B 1 41 ? 3.855 -24.906 11.227 1 48.78 41 ASP B C 1
ATOM 1513 O O . ASP B 1 41 ? 4.176 -24.141 10.32 1 48.78 41 ASP B O 1
ATOM 1517 N N . ASN B 1 42 ? 3.234 -24.422 12.25 1 47.62 42 ASN B N 1
ATOM 1518 C CA . ASN B 1 42 ? 3.336 -23.062 12.75 1 47.62 42 ASN B CA 1
ATOM 1519 C C . ASN B 1 42 ? 4.777 -22.562 12.727 1 47.62 42 ASN B C 1
ATOM 1521 O O . ASN B 1 42 ? 5.031 -21.375 12.93 1 47.62 42 ASN B O 1
ATOM 1525 N N . ALA B 1 43 ? 5.637 -23.422 12.547 1 48.66 43 ALA B N 1
ATOM 1526 C CA . ALA B 1 43 ? 6.996 -22.984 12.859 1 48.66 43 ALA B CA 1
ATOM 1527 C C . ALA B 1 43 ? 7.57 -22.125 11.734 1 48.66 43 ALA B C 1
ATOM 1529 O O . ALA B 1 43 ? 8.438 -21.281 11.961 1 48.66 43 ALA B O 1
ATOM 1530 N N . ASN B 1 44 ? 7.32 -22.469 10.508 1 45.75 44 ASN B N 1
ATOM 1531 C CA . ASN B 1 44 ? 7.922 -21.625 9.469 1 45.75 44 ASN B CA 1
ATOM 1532 C C . ASN B 1 44 ? 6.875 -21.094 8.5 1 45.75 44 ASN B C 1
ATOM 1534 O O . ASN B 1 44 ? 6.77 -21.562 7.367 1 45.75 44 ASN B O 1
ATOM 1538 N N . PRO B 1 45 ? 6 -20.25 8.969 1 46.66 45 PRO B N 1
ATOM 1539 C CA . PRO B 1 45 ? 4.801 -19.797 8.266 1 46.66 45 PRO B CA 1
ATOM 1540 C C . PRO B 1 45 ? 5.098 -19.297 6.855 1 46.66 45 PRO B C 1
ATOM 1542 O O . PRO B 1 45 ? 4.266 -19.438 5.957 1 46.66 45 PRO B O 1
ATOM 1545 N N . ARG B 1 46 ? 6.16 -18.656 6.625 1 49.91 46 ARG B N 1
ATOM 1546 C CA . ARG B 1 46 ? 6.379 -18.062 5.309 1 49.91 46 ARG B CA 1
ATOM 1547 C C . ARG B 1 46 ? 6.762 -19.125 4.285 1 49.91 46 ARG B C 1
ATOM 1549 O O . ARG B 1 46 ? 6.805 -18.859 3.084 1 49.91 46 ARG B O 1
ATOM 1556 N N . GLN B 1 47 ? 7 -20.297 4.793 1 54.59 47 GLN B N 1
ATOM 1557 C CA . GLN B 1 47 ? 7.418 -21.359 3.877 1 54.59 47 GLN B CA 1
ATOM 1558 C C . GLN B 1 47 ? 6.234 -22.219 3.451 1 54.59 47 GLN B C 1
ATOM 1560 O O . GLN B 1 47 ? 6.367 -23.438 3.299 1 54.59 47 GLN B O 1
ATOM 1565 N N . TYR B 1 48 ? 5.051 -21.688 3.43 1 56.84 48 TYR B N 1
ATOM 1566 C CA . TYR B 1 48 ? 3.814 -22.391 3.121 1 56.84 48 TYR B CA 1
ATOM 1567 C C . TYR B 1 48 ? 3.924 -23.125 1.788 1 56.84 48 TYR B C 1
ATOM 1569 O O . TYR B 1 48 ? 3.488 -24.266 1.665 1 56.84 48 TYR B O 1
ATOM 1577 N N . ARG B 1 49 ? 4.633 -22.5 0.971 1 60.56 49 ARG B N 1
ATOM 1578 C CA . ARG B 1 49 ? 4.641 -23.062 -0.373 1 60.56 49 ARG B CA 1
ATOM 1579 C C . ARG B 1 49 ? 5.363 -24.406 -0.395 1 60.56 49 ARG B C 1
ATOM 1581 O O . ARG B 1 49 ? 4.883 -25.375 -0.997 1 60.56 49 ARG B O 1
ATOM 1588 N N . ASP B 1 50 ? 6.465 -24.375 0.238 1 62.84 50 ASP B N 1
ATOM 1589 C CA . ASP B 1 50 ? 7.254 -25.594 0.214 1 62.84 50 ASP B CA 1
ATOM 1590 C C . ASP B 1 50 ? 6.555 -26.719 0.988 1 62.84 50 ASP B C 1
ATOM 1592 O O . ASP B 1 50 ? 6.566 -27.875 0.563 1 62.84 50 ASP B O 1
ATOM 1596 N N . MET B 1 51 ? 5.945 -26.359 2.049 1 65.56 51 MET B N 1
ATOM 1597 C CA . MET B 1 51 ? 5.23 -27.328 2.869 1 65.56 51 MET B CA 1
ATOM 1598 C C . MET B 1 51 ? 4.031 -27.891 2.117 1 65.56 51 MET B C 1
ATOM 1600 O O . MET B 1 51 ? 3.791 -29.109 2.146 1 65.56 51 MET B O 1
ATOM 1604 N N . LEU B 1 52 ? 3.34 -27.031 1.452 1 69.19 52 LEU B N 1
ATOM 1605 C CA . LEU B 1 52 ? 2.154 -27.453 0.714 1 69.19 52 LEU B CA 1
ATOM 1606 C C . LEU B 1 52 ? 2.537 -28.328 -0.479 1 69.19 52 LEU B C 1
ATOM 1608 O O . LEU B 1 52 ? 1.844 -29.297 -0.794 1 69.19 52 LEU B O 1
ATOM 1612 N N . ALA B 1 53 ? 3.637 -27.906 -1.053 1 66.19 53 ALA B N 1
ATOM 1613 C CA . ALA B 1 53 ? 4.098 -28.656 -2.211 1 66.19 53 ALA B CA 1
ATOM 1614 C C . ALA B 1 53 ? 4.434 -30.109 -1.824 1 66.19 53 ALA B C 1
ATOM 1616 O O . ALA B 1 53 ? 4.242 -31.031 -2.621 1 66.19 53 ALA B O 1
ATOM 1617 N N . ARG B 1 54 ? 4.816 -30.281 -0.588 1 70.38 54 ARG B N 1
ATOM 1618 C CA . ARG B 1 54 ? 5.27 -31.594 -0.161 1 70.38 54 ARG B CA 1
ATOM 1619 C C . ARG B 1 54 ? 4.117 -32.406 0.436 1 70.38 54 ARG B C 1
ATOM 1621 O O . ARG B 1 54 ? 4.199 -33.625 0.542 1 70.38 54 ARG B O 1
ATOM 1628 N N . ASP B 1 55 ? 3.105 -31.656 0.741 1 69.94 55 ASP B N 1
ATOM 1629 C CA . ASP B 1 55 ? 1.984 -32.344 1.39 1 69.94 55 ASP B CA 1
ATOM 1630 C C . ASP B 1 55 ? 1.136 -33.094 0.372 1 69.94 55 ASP B C 1
ATOM 1632 O O . ASP B 1 55 ? 0.581 -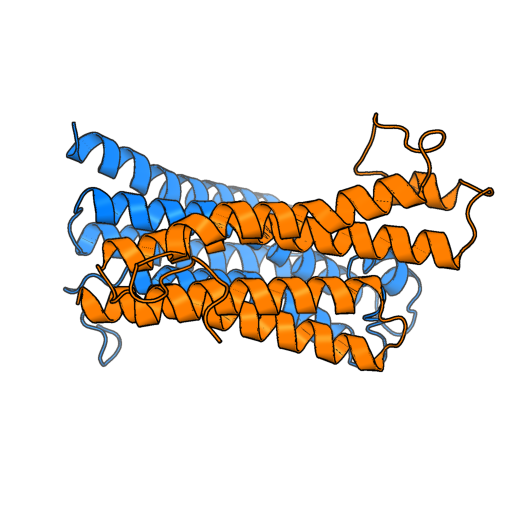32.5 -0.551 1 69.94 55 ASP B O 1
ATOM 1636 N N . THR B 1 56 ? 1.115 -34.281 0.446 1 74.94 56 THR B N 1
ATOM 1637 C CA . THR B 1 56 ? 0.414 -35.125 -0.521 1 74.94 56 THR B CA 1
ATOM 1638 C C . THR B 1 56 ? -1.038 -35.312 -0.103 1 74.94 56 THR B C 1
ATOM 1640 O O . THR B 1 56 ? -1.835 -35.875 -0.862 1 74.94 56 THR B O 1
ATOM 1643 N N . SER B 1 57 ? -1.43 -34.906 1.116 1 77.88 57 SER B N 1
ATOM 1644 C CA . SER B 1 57 ? -2.787 -35.156 1.601 1 77.88 57 SER B CA 1
ATOM 1645 C C . SER B 1 57 ? -3.742 -34.062 1.102 1 77.88 57 SER B C 1
ATOM 1647 O O . SER B 1 57 ? -4.961 -34.219 1.185 1 77.88 57 SER B O 1
ATOM 1649 N N . ILE B 1 58 ? -3.246 -33.094 0.565 1 79.69 58 ILE B N 1
ATOM 1650 C CA . ILE B 1 58 ? -4.059 -31.969 0.092 1 79.69 58 ILE B CA 1
ATOM 1651 C C . ILE B 1 58 ? -4.082 -31.953 -1.435 1 79.69 58 ILE B C 1
ATOM 1653 O O . ILE B 1 58 ? -3.033 -32.062 -2.076 1 79.69 58 ILE B O 1
ATOM 1657 N N . ASP B 1 59 ? -5.242 -31.953 -1.914 1 84.25 59 ASP B N 1
ATOM 1658 C CA . ASP B 1 59 ? -5.328 -31.969 -3.371 1 84.25 59 ASP B CA 1
ATOM 1659 C C . ASP B 1 59 ? -4.844 -30.641 -3.961 1 84.25 59 ASP B C 1
ATOM 1661 O O . ASP B 1 59 ? -4.699 -29.656 -3.24 1 84.25 59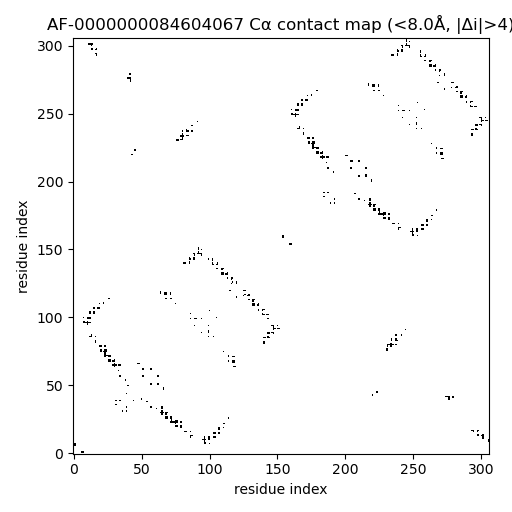 ASP B O 1
ATOM 1665 N N . LYS B 1 60 ? -4.602 -30.688 -5.211 1 81.44 60 LYS B N 1
ATOM 1666 C CA . LYS B 1 60 ? -3.984 -29.578 -5.926 1 81.44 60 LYS B CA 1
ATOM 1667 C C . LYS B 1 60 ? -4.859 -28.328 -5.859 1 81.44 60 LYS B C 1
ATOM 1669 O O . LYS B 1 60 ? -4.359 -27.219 -5.652 1 81.44 60 LYS B O 1
ATOM 1674 N N . GLU B 1 61 ? -6.164 -28.516 -6.094 1 81.56 61 GLU B N 1
ATOM 1675 C CA . GLU B 1 61 ? -7.074 -27.391 -6.09 1 81.56 61 GLU B CA 1
ATOM 1676 C C . GLU B 1 61 ? -7.105 -26.703 -4.723 1 81.56 61 GLU B C 1
ATOM 1678 O O . GLU B 1 61 ? -7.121 -25.484 -4.629 1 81.56 61 GLU B O 1
ATOM 1683 N N . ARG B 1 62 ? -7.164 -27.531 -3.701 1 82.56 62 ARG B N 1
ATOM 1684 C CA . ARG B 1 62 ? -7.145 -27.016 -2.336 1 82.56 62 ARG B CA 1
ATOM 1685 C C . ARG B 1 62 ? -5.836 -26.297 -2.043 1 82.56 62 ARG B C 1
ATOM 1687 O O . ARG B 1 62 ? -5.828 -25.266 -1.366 1 82.56 62 ARG B O 1
ATOM 1694 N N . LYS B 1 63 ? -4.797 -26.797 -2.482 1 82.12 63 LYS B N 1
ATOM 1695 C CA . LYS B 1 63 ? -3.496 -26.172 -2.297 1 82.12 63 LYS B CA 1
ATOM 1696 C C . L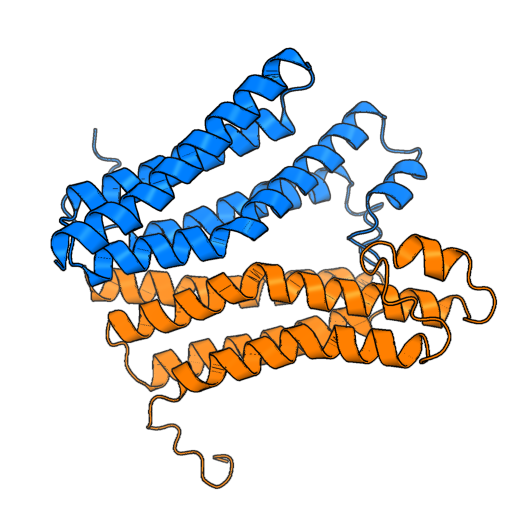YS B 1 63 ? -3.467 -24.781 -2.932 1 82.12 63 LYS B C 1
ATOM 1698 O O . LYS B 1 63 ? -2.988 -23.812 -2.32 1 82.12 63 LYS B O 1
ATOM 1703 N N . LEU B 1 64 ? -4.031 -24.703 -4.117 1 80.81 64 LEU B N 1
ATOM 1704 C CA . LEU B 1 64 ? -4.039 -23.422 -4.824 1 80.81 64 LEU B CA 1
ATOM 1705 C C . LEU B 1 64 ? -4.914 -22.406 -4.098 1 80.81 64 LEU B C 1
ATOM 1707 O O . LEU B 1 64 ? -4.562 -21.234 -4.02 1 80.81 64 LEU B O 1
ATOM 1711 N N . ARG B 1 65 ? -5.977 -22.906 -3.574 1 83.75 65 ARG B N 1
ATOM 1712 C CA . ARG B 1 65 ? -6.871 -22.031 -2.828 1 83.75 65 ARG B CA 1
ATOM 1713 C C . ARG B 1 65 ? -6.188 -21.484 -1.575 1 83.75 65 ARG B C 1
ATOM 1715 O O . ARG B 1 65 ? -6.363 -20.328 -1.22 1 83.75 65 ARG B O 1
ATOM 1722 N N . ILE B 1 66 ? -5.461 -22.25 -0.936 1 85.75 66 ILE B N 1
ATOM 1723 C CA . ILE B 1 66 ? -4.73 -21.859 0.267 1 85.75 66 ILE B CA 1
ATOM 1724 C C . ILE B 1 66 ? -3.713 -20.766 -0.074 1 85.75 66 ILE B C 1
ATOM 1726 O O . ILE B 1 66 ? -3.613 -19.766 0.63 1 85.75 66 ILE B O 1
ATOM 1730 N N . LEU B 1 67 ? -3.045 -21.016 -1.117 1 83.19 67 LEU B N 1
ATOM 1731 C CA . LEU B 1 67 ? -2.031 -20.062 -1.537 1 83.19 67 LEU B CA 1
ATOM 1732 C C . LEU B 1 67 ? -2.668 -18.719 -1.896 1 83.19 67 LEU B C 1
ATOM 1734 O O . LEU B 1 67 ? -2.127 -17.672 -1.566 1 83.19 67 LEU B O 1
ATOM 1738 N N . ARG B 1 68 ? -3.809 -18.766 -2.525 1 84.94 68 ARG B N 1
ATOM 1739 C CA . ARG B 1 68 ? -4.504 -17.531 -2.889 1 84.94 68 ARG B CA 1
ATOM 1740 C C . ARG B 1 68 ? -5.004 -16.797 -1.647 1 84.94 68 ARG B C 1
ATOM 1742 O O . ARG B 1 68 ? -4.938 -15.57 -1.576 1 84.94 68 ARG B O 1
ATOM 1749 N N . ALA B 1 69 ? -5.477 -17.547 -0.763 1 88.38 69 ALA B N 1
ATOM 1750 C CA . ALA B 1 69 ? -5.957 -16.953 0.482 1 88.38 69 ALA B CA 1
ATOM 1751 C C . ALA B 1 69 ? -4.824 -16.281 1.245 1 88.38 69 ALA B C 1
ATOM 1753 O O . ALA B 1 69 ? -4.98 -15.172 1.754 1 88.38 69 ALA B O 1
ATOM 1754 N N . GLU B 1 70 ? -3.736 -16.922 1.284 1 87.94 70 GLU B N 1
ATOM 1755 C CA . GLU B 1 70 ? -2.576 -16.344 1.958 1 87.94 70 GLU B CA 1
ATOM 1756 C C . GLU B 1 70 ? -2.107 -15.07 1.258 1 87.94 70 GLU B C 1
ATOM 1758 O O . GLU B 1 70 ? -1.775 -14.086 1.914 1 87.94 70 GLU B O 1
ATOM 1763 N N . ALA B 1 71 ? -2.082 -15.156 -0.032 1 85.31 71 ALA B N 1
ATOM 1764 C CA . ALA B 1 71 ?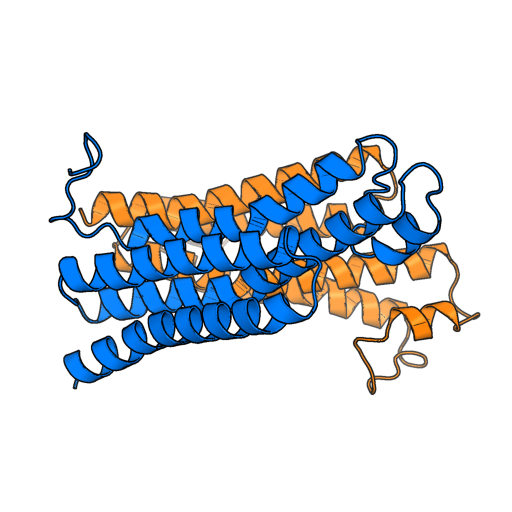 -1.67 -13.992 -0.812 1 85.31 71 ALA B CA 1
ATOM 1765 C C . ALA B 1 71 ? -2.609 -12.812 -0.578 1 85.31 71 ALA B C 1
ATOM 1767 O O . ALA B 1 71 ? -2.166 -11.664 -0.488 1 85.31 71 ALA B O 1
ATOM 1768 N N . ALA B 1 72 ? -3.838 -13.109 -0.524 1 89.06 72 ALA B N 1
ATOM 1769 C CA . ALA B 1 72 ? -4.828 -12.062 -0.271 1 89.06 72 ALA B CA 1
ATOM 1770 C C . ALA B 1 72 ? -4.598 -11.406 1.088 1 89.06 72 ALA B C 1
ATOM 1772 O O . ALA B 1 72 ? -4.676 -10.188 1.216 1 89.06 72 ALA B O 1
ATOM 1773 N N . SER B 1 73 ? -4.348 -12.203 2.088 1 92.12 73 SER B N 1
ATOM 1774 C CA . SER B 1 73 ? -4.082 -11.68 3.424 1 92.12 73 SER B CA 1
ATOM 1775 C C . SER B 1 73 ? -2.832 -10.812 3.441 1 92.12 73 SER B C 1
ATOM 1777 O O . SER B 1 73 ? -2.844 -9.711 3.994 1 92.12 73 SER B O 1
ATOM 1779 N N . LEU B 1 74 ? -1.819 -11.312 2.85 1 88.69 74 LEU B N 1
ATOM 1780 C CA . LEU B 1 74 ? -0.565 -10.562 2.809 1 88.69 74 LEU B CA 1
ATOM 1781 C C . LEU B 1 74 ? -0.752 -9.227 2.107 1 88.69 74 LEU B C 1
ATOM 1783 O O . LEU B 1 74 ? -0.244 -8.203 2.568 1 88.69 74 LEU B O 1
ATOM 1787 N N . ASN B 1 75 ? -1.463 -9.25 1.01 1 88.12 75 ASN B N 1
ATOM 1788 C CA . ASN B 1 75 ? -1.762 -8.016 0.285 1 88.12 75 ASN B CA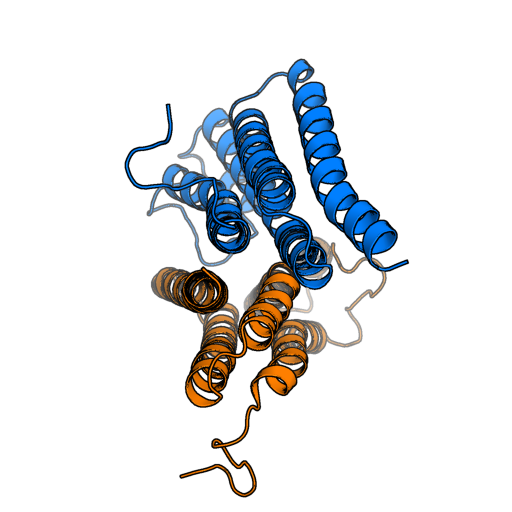 1
ATOM 1789 C C . ASN B 1 75 ? -2.473 -7 1.174 1 88.12 75 ASN B C 1
ATOM 1791 O O . ASN B 1 75 ? -2.148 -5.812 1.146 1 88.12 75 ASN B O 1
ATOM 1795 N N . GLY B 1 76 ? -3.395 -7.441 1.93 1 92.81 76 GLY B N 1
ATOM 1796 C CA . GLY B 1 76 ? -4.109 -6.574 2.85 1 92.81 76 GLY B CA 1
ATOM 1797 C C . GLY B 1 76 ? -3.217 -5.98 3.924 1 92.81 76 GLY B C 1
ATOM 1798 O O . GLY B 1 76 ? -3.316 -4.789 4.234 1 92.81 76 GLY B O 1
ATOM 1799 N N . LEU B 1 77 ? -2.352 -6.773 4.469 1 92.56 77 LEU B N 1
ATOM 1800 C CA . LEU B 1 77 ? -1.491 -6.336 5.562 1 92.56 77 LEU B CA 1
ATOM 1801 C C . LEU B 1 77 ? -0.452 -5.332 5.07 1 92.56 77 LEU B C 1
ATOM 1803 O O . LEU B 1 77 ? -0.021 -4.461 5.828 1 92.56 77 LEU B O 1
ATOM 1807 N N . GLU B 1 78 ? -0.16 -5.418 3.818 1 90.12 78 GLU B N 1
ATOM 1808 C CA . GLU B 1 78 ? 0.801 -4.492 3.225 1 90.12 78 GLU B CA 1
ATOM 1809 C C . GLU B 1 78 ? 0.235 -3.076 3.154 1 90.12 78 GLU B C 1
ATOM 1811 O O . GLU B 1 78 ? 0.985 -2.1 3.195 1 90.12 78 GLU B O 1
ATOM 1816 N N . THR B 1 79 ? -1.065 -2.979 3.029 1 92.75 79 THR B N 1
ATOM 1817 C CA . THR B 1 79 ? -1.62 -1.654 2.77 1 92.75 79 THR B CA 1
ATOM 1818 C C . THR B 1 79 ? -2.502 -1.2 3.928 1 92.75 79 THR B C 1
ATOM 1820 O O . THR B 1 79 ? -3.035 -0.089 3.912 1 92.75 79 THR B O 1
ATOM 1823 N N . ILE B 1 80 ? -2.617 -2.002 4.98 1 95.69 80 ILE B N 1
ATOM 1824 C CA . ILE B 1 80 ? -3.529 -1.693 6.078 1 95.69 80 ILE B CA 1
ATOM 1825 C C . ILE B 1 80 ? -3.055 -0.436 6.805 1 95.69 80 ILE B C 1
ATOM 1827 O O . ILE B 1 80 ? -3.869 0.377 7.246 1 95.69 80 ILE B O 1
ATOM 1831 N N . GLY B 1 81 ? -1.766 -0.302 6.941 1 96.06 81 GLY B N 1
ATOM 1832 C CA . GLY B 1 81 ? -1.234 0.901 7.562 1 96.06 81 GLY B CA 1
ATOM 1833 C C . GLY B 1 81 ? -1.577 2.166 6.797 1 96.06 81 GLY B C 1
ATOM 1834 O O . GLY B 1 81 ? -1.89 3.195 7.402 1 96.06 81 GLY B O 1
ATOM 1835 N N . LEU B 1 82 ? -1.451 2.062 5.523 1 97.06 82 LEU B N 1
ATOM 1836 C CA . LEU B 1 82 ? -1.819 3.205 4.691 1 97.06 82 LEU B CA 1
ATOM 1837 C C . LEU B 1 82 ? -3.297 3.541 4.852 1 97.06 82 LEU B C 1
ATOM 1839 O O . LEU B 1 82 ? -3.668 4.715 4.926 1 97.06 82 LEU B O 1
ATOM 1843 N N . PHE B 1 83 ? -4.16 2.529 4.891 1 98.31 83 PHE B N 1
ATOM 1844 C CA . PHE B 1 83 ? -5.586 2.775 5.082 1 98.31 83 PHE B CA 1
ATOM 1845 C C . PHE B 1 83 ? -5.836 3.471 6.414 1 98.31 83 PHE B C 1
ATOM 1847 O O . PHE B 1 83 ? -6.57 4.457 6.477 1 98.31 83 PHE B O 1
ATOM 1854 N N . ALA B 1 84 ? -5.223 2.963 7.457 1 98 84 ALA B N 1
ATOM 1855 C CA . ALA B 1 84 ? -5.395 3.562 8.781 1 98 84 ALA B CA 1
ATOM 1856 C C . ALA B 1 84 ? -4.965 5.027 8.773 1 98 84 ALA B C 1
ATOM 1858 O O . ALA B 1 84 ? -5.68 5.891 9.281 1 98 84 ALA B O 1
ATOM 1859 N N . ALA B 1 85 ? -3.842 5.277 8.227 1 98.12 85 ALA B N 1
ATOM 1860 C CA . ALA B 1 85 ? -3.344 6.648 8.133 1 98.12 85 ALA B CA 1
ATOM 1861 C C . ALA B 1 85 ? -4.281 7.516 7.297 1 98.12 85 ALA B C 1
ATOM 1863 O O . ALA B 1 85 ? -4.465 8.703 7.59 1 98.12 85 ALA B O 1
ATOM 1864 N N . SER B 1 86 ? -4.84 6.949 6.246 1 98.56 86 SER B N 1
ATOM 1865 C CA . SER B 1 86 ? -5.773 7.684 5.395 1 98.56 86 SER B CA 1
ATOM 1866 C C . SER B 1 86 ? -7.004 8.125 6.18 1 98.56 86 SER B C 1
ATOM 1868 O O . SER B 1 86 ? -7.426 9.281 6.082 1 98.56 86 SER B O 1
ATOM 1870 N N . VAL B 1 87 ? -7.523 7.242 6.922 1 98.5 87 VAL B N 1
ATOM 1871 C CA . VAL B 1 87 ? -8.688 7.559 7.746 1 98.5 87 VAL B CA 1
ATOM 1872 C C . VAL B 1 87 ? -8.328 8.672 8.734 1 98.5 87 VAL B C 1
ATOM 1874 O O . VAL B 1 87 ? -9.102 9.617 8.914 1 98.5 87 VAL B O 1
ATOM 1877 N N . LEU B 1 88 ? -7.145 8.578 9.312 1 98.06 88 LEU B N 1
ATOM 1878 C CA . LEU B 1 88 ? -6.707 9.586 10.266 1 98.06 88 LEU B CA 1
ATOM 1879 C C . LEU B 1 88 ? -6.512 10.938 9.586 1 98.06 88 LEU B C 1
ATOM 1881 O O . LEU B 1 88 ? -6.84 11.977 10.156 1 98.06 88 LEU B O 1
ATOM 1885 N N . ALA B 1 89 ? -6.031 10.906 8.383 1 98.06 89 ALA B N 1
ATOM 1886 C CA . ALA B 1 89 ? -5.812 12.148 7.645 1 98.06 89 ALA B CA 1
ATOM 1887 C C . ALA B 1 89 ? -7.133 12.875 7.398 1 98.06 89 ALA B C 1
ATOM 1889 O O . ALA B 1 89 ? -7.211 14.102 7.551 1 98.06 89 ALA B O 1
ATOM 1890 N N . GLY B 1 90 ? -8.102 12.102 6.988 1 98.44 90 GLY B N 1
ATOM 1891 C CA . GLY B 1 90 ? -9.406 12.703 6.789 1 98.44 90 GLY B CA 1
ATOM 1892 C C . GLY B 1 90 ? -9.977 13.312 8.055 1 98.44 90 GLY B C 1
ATOM 1893 O O . GLY B 1 90 ? -10.547 14.406 8.023 1 98.44 90 GLY B O 1
ATOM 1894 N N . ASN B 1 91 ? -9.883 12.625 9.148 1 97.69 91 ASN B N 1
ATOM 1895 C CA . ASN B 1 91 ? -10.383 13.125 10.422 1 97.69 91 ASN B CA 1
ATOM 1896 C C . ASN B 1 91 ? -9.57 14.32 10.914 1 97.69 91 ASN B C 1
ATOM 1898 O O . ASN B 1 91 ? -10.125 15.273 11.469 1 97.69 91 ASN B O 1
ATOM 1902 N N . TYR B 1 92 ? -8.25 14.242 10.688 1 96.69 92 TYR B N 1
ATOM 1903 C CA . TYR B 1 92 ? -7.375 15.359 11.039 1 96.69 92 TYR B CA 1
ATOM 1904 C C . TYR B 1 92 ? -7.824 16.641 10.336 1 96.69 92 TYR B C 1
ATOM 1906 O O . TYR B 1 92 ? -7.844 17.703 10.945 1 96.69 92 TYR B O 1
ATOM 1914 N N . ALA B 1 93 ? -8.211 16.531 9.117 1 96.88 93 ALA B N 1
ATOM 1915 C CA . ALA B 1 93 ? -8.656 17.688 8.328 1 96.88 93 ALA B CA 1
ATOM 1916 C C . ALA B 1 93 ? -10.109 18.031 8.648 1 96.88 93 ALA B C 1
ATOM 1918 O O . ALA B 1 93 ? -10.648 19 8.109 1 96.88 93 ALA B O 1
ATOM 1919 N N . ALA B 1 94 ? -10.773 17.203 9.484 1 97.31 94 ALA B N 1
ATOM 1920 C CA . ALA B 1 94 ? -12.164 17.406 9.891 1 97.31 94 ALA B CA 1
ATOM 1921 C C . ALA B 1 94 ? -13.102 17.359 8.688 1 97.31 94 ALA B C 1
ATOM 1923 O O . ALA B 1 94 ? -13.961 18.234 8.539 1 97.31 94 ALA B O 1
ATOM 1924 N N . LEU B 1 95 ? -12.898 16.469 7.828 1 97.25 95 LEU B N 1
ATOM 1925 C CA . LEU B 1 95 ? -13.867 16.219 6.766 1 97.25 95 LEU B CA 1
ATOM 1926 C C . LEU B 1 95 ? -15.227 15.859 7.348 1 97.25 95 LEU B C 1
ATOM 1928 O O . LEU B 1 95 ? -15.312 15.375 8.484 1 97.25 95 LEU B O 1
ATOM 1932 N N . ASP B 1 96 ? -16.312 16.062 6.633 1 97.38 96 ASP B N 1
ATOM 1933 C CA . ASP B 1 96 ? -17.641 15.789 7.16 1 97.38 96 ASP B CA 1
ATOM 1934 C C . ASP B 1 96 ? -17.891 14.281 7.27 1 97.38 96 ASP B C 1
ATOM 1936 O O . ASP B 1 96 ? -17.281 13.492 6.555 1 97.38 96 ASP B O 1
ATOM 1940 N N . ALA B 1 97 ? -18.75 13.938 8.078 1 96.69 97 ALA B N 1
ATOM 1941 C CA . ALA B 1 97 ? -19.031 12.539 8.406 1 96.69 97 ALA B CA 1
ATOM 1942 C C . ALA B 1 97 ? -19.422 11.758 7.156 1 96.69 97 ALA B C 1
ATOM 1944 O O . ALA B 1 97 ? -19.047 10.594 7 1 96.69 97 ALA B O 1
ATOM 1945 N N . ALA B 1 98 ? -20.188 12.375 6.34 1 97.19 98 ALA B N 1
ATOM 1946 C CA . ALA B 1 98 ? -20.641 11.688 5.137 1 97.19 98 ALA B CA 1
ATOM 1947 C C . ALA B 1 98 ? -19.469 11.289 4.254 1 97.19 98 ALA B C 1
ATOM 1949 O O . ALA B 1 98 ? -19.422 10.164 3.746 1 97.19 98 ALA B O 1
ATOM 1950 N N . THR B 1 99 ? -18.547 12.211 4.055 1 97.81 99 THR B N 1
ATOM 1951 C CA . THR B 1 99 ? -17.359 11.938 3.252 1 97.81 99 THR B CA 1
ATOM 1952 C C . THR B 1 99 ? -16.5 10.859 3.904 1 97.81 99 THR B C 1
ATOM 1954 O O . THR B 1 99 ? -16.094 9.906 3.246 1 97.81 99 THR B O 1
ATOM 1957 N N . LEU B 1 100 ? -16.281 10.969 5.184 1 98.38 100 LEU B N 1
ATOM 1958 C CA . LEU B 1 100 ? -15.469 10.008 5.926 1 98.38 100 LEU B CA 1
ATOM 1959 C C . LEU B 1 100 ? -16.094 8.617 5.883 1 98.38 100 LEU B C 1
ATOM 1961 O O . LEU B 1 100 ? -15.391 7.633 5.641 1 98.38 100 LEU B O 1
ATOM 1965 N N . ASN B 1 101 ? -17.344 8.57 6.09 1 97.88 101 ASN B N 1
ATOM 1966 C CA . ASN B 1 101 ? -18.047 7.297 6.066 1 97.88 101 ASN B CA 1
ATOM 1967 C C . ASN B 1 101 ? -18.047 6.68 4.672 1 97.88 101 ASN B C 1
ATOM 1969 O O . ASN B 1 101 ? -17.781 5.48 4.52 1 97.88 101 ASN B O 1
ATOM 1973 N N . HIS B 1 102 ? -18.281 7.477 3.684 1 97.94 102 HIS B N 1
ATOM 1974 C CA . HIS B 1 102 ? -18.312 6.973 2.316 1 97.94 102 HIS B CA 1
ATOM 1975 C C . HIS B 1 102 ? -16.969 6.375 1.928 1 97.94 102 HIS B C 1
ATOM 1977 O O . HIS B 1 102 ? -16.906 5.25 1.423 1 97.94 102 HIS B O 1
ATOM 1983 N N . LEU B 1 103 ? -15.938 7.098 2.164 1 98.44 103 LEU B N 1
ATOM 1984 C CA . LEU B 1 103 ? -14.609 6.641 1.762 1 98.44 103 LEU B CA 1
ATOM 1985 C C . LEU B 1 103 ? -14.195 5.418 2.566 1 98.44 103 LEU B C 1
ATOM 1987 O O . LEU B 1 103 ? -13.672 4.453 2.008 1 98.44 103 LEU B O 1
ATOM 1991 N N . SER B 1 104 ? -14.422 5.375 3.832 1 98.5 104 SER B N 1
ATOM 1992 C CA . SER B 1 104 ? -13.961 4.27 4.668 1 98.5 104 SER B CA 1
ATOM 1993 C C . SER B 1 104 ? -14.789 3.012 4.422 1 98.5 104 SER B C 1
ATOM 1995 O O . SER B 1 104 ? -14.242 1.917 4.281 1 98.5 104 SER B O 1
ATOM 1997 N N . PHE B 1 105 ? -16.125 3.176 4.34 1 97.75 105 PHE B N 1
ATOM 1998 C CA . PHE B 1 105 ? -16.953 2.018 4.051 1 97.75 105 PHE B CA 1
ATOM 1999 C C . PHE B 1 105 ? -16.734 1.528 2.625 1 97.75 105 PHE B C 1
ATOM 2001 O O . PHE B 1 105 ? -16.781 0.326 2.359 1 97.75 105 PHE B O 1
ATOM 2008 N N . GLY B 1 106 ? -16.594 2.492 1.758 1 98.12 106 GLY B N 1
ATOM 2009 C CA . GLY B 1 106 ? -16.25 2.098 0.399 1 98.12 106 GLY B CA 1
ATOM 2010 C C . GLY B 1 106 ? -15 1.248 0.316 1 98.12 106 GLY B C 1
ATOM 2011 O O . GLY B 1 106 ? -14.977 0.243 -0.397 1 98.12 106 GLY B O 1
ATOM 2012 N N . TYR B 1 107 ? -13.969 1.629 1.002 1 98.19 107 TYR B N 1
ATOM 2013 C CA . TYR B 1 107 ? -12.742 0.836 1.049 1 98.19 107 TYR B CA 1
ATOM 2014 C C . TYR B 1 107 ? -13.023 -0.563 1.586 1 98.19 107 TYR B C 1
ATOM 2016 O O . TYR B 1 107 ? -12.508 -1.552 1.054 1 98.19 107 TYR B O 1
ATOM 2024 N N . LEU B 1 108 ? -13.844 -0.672 2.668 1 97.75 108 LEU B N 1
ATOM 2025 C CA . LEU B 1 108 ? -14.156 -1.971 3.256 1 97.75 108 LEU B CA 1
ATOM 2026 C C . LEU B 1 108 ? -14.82 -2.883 2.234 1 97.75 108 LEU B C 1
ATOM 2028 O O . LEU B 1 108 ? -14.469 -4.059 2.123 1 97.75 108 LEU B O 1
ATOM 2032 N N . LEU B 1 109 ? -15.734 -2.324 1.519 1 97.88 109 LEU B N 1
ATOM 2033 C CA . LEU B 1 109 ? -16.453 -3.102 0.52 1 97.88 109 LEU B CA 1
ATOM 2034 C C . LEU B 1 109 ? -15.516 -3.572 -0.587 1 97.88 109 LEU B C 1
ATOM 2036 O O . LEU B 1 109 ? -15.594 -4.723 -1.027 1 97.88 109 LEU B O 1
ATOM 2040 N N . LEU B 1 110 ? -14.688 -2.691 -1.014 1 97.06 110 LEU B N 1
ATOM 2041 C CA . LEU B 1 110 ? -13.75 -3.027 -2.082 1 97.06 110 LEU B CA 1
ATOM 2042 C C . LEU B 1 110 ? -12.727 -4.051 -1.604 1 97.06 110 LEU B C 1
ATOM 2044 O O . LEU B 1 110 ? -12.359 -4.957 -2.354 1 97.06 110 LEU B O 1
ATOM 2048 N N . ARG B 1 111 ? -12.273 -3.926 -0.357 1 95.81 111 ARG B N 1
ATOM 2049 C CA . ARG B 1 111 ? -11.359 -4.91 0.215 1 95.81 111 ARG B CA 1
ATOM 2050 C C . ARG B 1 111 ? -12.016 -6.285 0.297 1 95.81 111 ARG B C 1
ATOM 2052 O O . ARG B 1 111 ? -11.391 -7.297 -0.018 1 95.81 111 ARG B O 1
ATOM 2059 N N . ALA B 1 112 ? -13.219 -6.344 0.716 1 95.88 112 ALA B N 1
ATOM 2060 C CA . ALA B 1 112 ? -13.953 -7.605 0.765 1 95.88 112 ALA B CA 1
ATOM 2061 C C . ALA B 1 112 ? -14.094 -8.211 -0.629 1 95.88 112 ALA B C 1
ATOM 2063 O O . ALA B 1 112 ? -13.859 -9.406 -0.82 1 95.88 112 ALA B O 1
ATOM 2064 N N . ALA B 1 113 ? -14.484 -7.367 -1.566 1 94.31 113 ALA B N 1
ATOM 2065 C CA . ALA B 1 113 ? -14.633 -7.828 -2.945 1 94.31 113 ALA B CA 1
ATOM 2066 C C . ALA B 1 113 ? -13.305 -8.359 -3.49 1 94.31 113 ALA B C 1
ATOM 2068 O O . ALA B 1 113 ? -13.273 -9.383 -4.172 1 94.31 113 ALA B O 1
ATOM 2069 N N . TYR B 1 114 ? -12.227 -7.648 -3.219 1 91.81 114 TYR B N 1
ATOM 2070 C CA . TYR B 1 114 ? -10.898 -8.062 -3.65 1 91.81 114 TYR B CA 1
ATOM 2071 C C . TYR B 1 114 ? -10.547 -9.43 -3.092 1 91.81 114 TYR B C 1
ATOM 2073 O O . TYR B 1 114 ? -10.102 -10.32 -3.832 1 91.81 114 TYR B O 1
ATOM 2081 N N . THR B 1 115 ? -10.773 -9.57 -1.819 1 91.06 115 THR B N 1
ATOM 2082 C CA . THR B 1 115 ? -10.469 -10.836 -1.159 1 91.06 115 THR B CA 1
ATOM 2083 C C . THR B 1 115 ? -11.258 -11.977 -1.789 1 91.06 115 THR B C 1
ATOM 2085 O O . THR B 1 115 ? -10.703 -13.047 -2.055 1 91.06 115 THR B O 1
ATOM 2088 N N . LEU B 1 116 ? -12.484 -11.805 -2.08 1 89.69 116 LEU B N 1
ATOM 2089 C CA . LEU B 1 116 ? -13.336 -12.836 -2.668 1 89.69 116 LEU B CA 1
ATOM 2090 C C . LEU B 1 116 ? -12.852 -13.203 -4.066 1 89.69 116 LEU B C 1
ATOM 2092 O O . LEU B 1 116 ? -12.781 -14.383 -4.414 1 89.69 116 LEU B O 1
ATOM 2096 N N . THR B 1 117 ? -12.508 -12.172 -4.828 1 85.69 117 THR B N 1
ATOM 2097 C CA . THR B 1 117 ? -12.031 -12.438 -6.18 1 85.69 117 THR B CA 1
ATOM 2098 C C . THR B 1 117 ? -10.68 -13.133 -6.152 1 85.69 117 THR B C 1
ATOM 2100 O O . THR B 1 117 ? -10.367 -13.945 -7.027 1 85.69 117 THR B O 1
ATOM 2103 N N . TYR B 1 118 ? -9.945 -12.805 -5.172 1 81.06 118 TYR B N 1
ATOM 2104 C CA . TYR B 1 118 ? -8.617 -13.375 -5.035 1 81.06 118 TYR B CA 1
ATOM 2105 C C . TYR B 1 118 ? -8.695 -14.859 -4.68 1 81.06 118 TYR B C 1
ATOM 2107 O O . TYR B 1 118 ? -8.008 -15.688 -5.277 1 81.06 118 TYR B O 1
ATOM 2115 N N . VAL B 1 119 ? -9.578 -15.203 -3.883 1 81.38 119 VAL B N 1
ATOM 2116 C CA . VAL B 1 119 ? -9.656 -16.547 -3.328 1 81.38 119 VAL B CA 1
ATOM 2117 C C . VAL B 1 119 ? -10.484 -17.438 -4.25 1 81.38 119 VAL B C 1
ATOM 2119 O O . VAL B 1 119 ? -10.148 -18.609 -4.461 1 81.38 119 VAL B O 1
ATOM 2122 N N . LEU B 1 120 ? -11.477 -16.938 -4.828 1 78.44 120 LEU B N 1
ATOM 2123 C CA . LEU B 1 120 ? -12.453 -17.797 -5.508 1 78.44 120 LEU B CA 1
ATOM 2124 C C . LEU B 1 120 ? -12.188 -17.812 -7.012 1 78.44 120 LEU B C 1
ATOM 2126 O O . LEU B 1 120 ? -12.625 -18.734 -7.707 1 78.44 120 LEU B O 1
ATOM 2130 N N . VAL B 1 121 ? -11.664 -16.859 -7.508 1 66.81 121 VAL B N 1
ATOM 2131 C CA . VAL B 1 121 ? -11.586 -16.766 -8.961 1 66.81 121 VAL B CA 1
ATOM 2132 C C . VAL B 1 121 ? -10.391 -17.578 -9.469 1 66.81 121 VAL B C 1
ATOM 2134 O O . VAL B 1 121 ? -9.25 -17.344 -9.055 1 66.81 121 VAL B O 1
ATOM 2137 N N . ARG B 1 122 ? -10.609 -18.578 -10.281 1 64.56 122 ARG B N 1
ATOM 2138 C CA . ARG B 1 122 ? -9.664 -19.516 -10.852 1 64.56 122 ARG B CA 1
ATOM 2139 C C . ARG B 1 122 ? -9.219 -19.094 -12.242 1 64.56 122 ARG B C 1
ATOM 2141 O O . ARG B 1 122 ? -8.156 -19.516 -12.719 1 64.56 122 ARG B O 1
ATOM 2148 N N . ASN B 1 123 ? -10.086 -18.328 -12.891 1 59.62 123 ASN B N 1
ATOM 2149 C CA . ASN B 1 123 ? -9.836 -18.078 -14.312 1 59.62 123 ASN B CA 1
ATOM 2150 C C . ASN B 1 123 ? -9.078 -16.781 -14.531 1 59.62 123 ASN B C 1
ATOM 2152 O O . ASN B 1 123 ? -9.211 -15.836 -13.75 1 59.62 123 ASN B O 1
ATOM 2156 N N . ARG B 1 124 ? -8.25 -16.797 -15.5 1 58.09 124 ARG B N 1
ATOM 2157 C CA . ARG B 1 124 ? -7.402 -15.688 -15.953 1 58.09 124 ARG B CA 1
ATOM 2158 C C . ARG B 1 124 ? -8.211 -14.406 -16.109 1 58.09 124 ARG B C 1
ATOM 2160 O O . ARG B 1 124 ? -7.738 -13.32 -15.766 1 58.09 124 ARG B O 1
ATOM 2167 N N . ARG B 1 125 ? -9.43 -14.602 -16.688 1 56.28 125 ARG B N 1
ATOM 2168 C CA . ARG B 1 125 ? -10.266 -13.438 -16.969 1 56.28 125 ARG B CA 1
ATOM 2169 C C . ARG B 1 125 ? -10.562 -12.648 -15.703 1 56.28 125 ARG B C 1
ATOM 2171 O O . ARG B 1 125 ? -10.625 -11.422 -15.719 1 56.28 125 ARG B O 1
ATOM 2178 N N . TYR B 1 126 ? -10.492 -13.281 -14.578 1 60.81 126 TYR B N 1
ATOM 2179 C CA . TYR B 1 126 ? -10.891 -12.609 -13.352 1 60.81 126 TYR B CA 1
ATOM 2180 C C . TYR B 1 126 ? -9.68 -12.016 -12.633 1 60.81 126 TYR B C 1
ATOM 2182 O O . TYR B 1 126 ? -9.828 -11.281 -11.656 1 60.81 126 TYR B O 1
ATOM 2190 N N . SER B 1 127 ? -8.602 -12.242 -13.266 1 67.25 127 SER B N 1
ATOM 2191 C CA . SER B 1 127 ? -7.387 -11.594 -12.773 1 67.25 127 SER B CA 1
ATOM 2192 C C . SER B 1 127 ? -7.43 -10.086 -13.016 1 67.25 127 SER B C 1
ATOM 2194 O O . SER B 1 127 ? -7.016 -9.305 -12.156 1 67.25 127 SER B O 1
ATOM 2196 N N . VAL B 1 128 ? -8.109 -9.766 -14.117 1 72.25 128 VAL B N 1
ATOM 2197 C CA . VAL B 1 128 ? -8.234 -8.344 -14.445 1 72.25 128 VAL B CA 1
ATOM 2198 C C . VAL B 1 128 ? -9.156 -7.668 -13.438 1 72.25 128 VAL B C 1
ATOM 2200 O O . VAL B 1 128 ? -8.922 -6.527 -13.031 1 72.25 128 VAL B O 1
ATOM 2203 N N . LEU B 1 129 ? -10.148 -8.422 -13.047 1 79.56 129 LEU B N 1
ATOM 2204 C CA . LEU B 1 129 ? -11.102 -7.883 -12.078 1 79.56 129 LEU B CA 1
ATOM 2205 C C . LEU B 1 129 ? -10.422 -7.602 -10.742 1 79.56 129 LEU B C 1
ATOM 2207 O O . LEU B 1 129 ? -10.656 -6.562 -10.133 1 79.56 129 LEU B O 1
ATOM 2211 N N . ARG B 1 130 ? -9.539 -8.391 -10.359 1 82.38 130 ARG B N 1
ATOM 2212 C CA . ARG B 1 130 ? -8.805 -8.219 -9.109 1 82.38 130 ARG B CA 1
ATOM 2213 C C . ARG B 1 130 ? -7.949 -6.957 -9.156 1 82.38 130 ARG B C 1
ATOM 2215 O O . ARG B 1 130 ? -7.969 -6.152 -8.219 1 82.38 130 ARG B O 1
ATOM 2222 N N . THR B 1 131 ? -7.348 -6.777 -10.297 1 82.06 131 THR B N 1
ATOM 2223 C CA . THR B 1 131 ? -6.504 -5.598 -10.469 1 82.06 131 THR B CA 1
ATOM 2224 C C . THR B 1 131 ? -7.344 -4.324 -10.43 1 82.06 131 THR B C 1
ATOM 2226 O O . THR B 1 131 ? -6.965 -3.348 -9.773 1 82.06 131 THR B O 1
ATOM 2229 N N . ALA B 1 132 ? -8.406 -4.391 -11.062 1 86.12 132 ALA B N 1
ATOM 2230 C CA . ALA B 1 132 ? -9.273 -3.213 -11.109 1 86.12 132 ALA B CA 1
ATOM 2231 C C . ALA B 1 132 ? -9.805 -2.861 -9.727 1 86.12 132 ALA B C 1
ATOM 2233 O O . ALA B 1 132 ? -9.828 -1.689 -9.344 1 86.12 132 ALA B O 1
ATOM 2234 N N . ILE B 1 133 ? -10.18 -3.83 -8.953 1 91.62 133 ILE B N 1
ATOM 2235 C CA . ILE B 1 133 ? -10.727 -3.602 -7.621 1 91.62 133 ILE B CA 1
ATOM 2236 C C . ILE B 1 133 ? -9.633 -3.043 -6.707 1 91.62 133 ILE B C 1
ATOM 2238 O O . ILE B 1 133 ? -9.883 -2.111 -5.938 1 91.62 133 ILE B O 1
ATOM 2242 N N . TRP B 1 134 ? -8.5 -3.652 -6.832 1 88.69 134 TRP B N 1
ATOM 2243 C CA . TRP B 1 134 ? -7.375 -3.191 -6.031 1 88.69 134 TRP B CA 1
ATOM 2244 C C . TRP B 1 134 ? -7.039 -1.737 -6.348 1 88.69 134 TRP B C 1
ATOM 2246 O O . TRP B 1 134 ? -6.789 -0.939 -5.441 1 88.69 134 TRP B O 1
ATOM 2256 N N . GLN B 1 135 ? -7.094 -1.369 -7.637 1 89.88 135 GLN B N 1
ATOM 2257 C CA . GLN B 1 135 ? -6.836 0.009 -8.039 1 89.88 135 GLN B CA 1
ATOM 2258 C C . GLN B 1 135 ? -7.906 0.952 -7.496 1 89.88 135 GLN B C 1
ATOM 2260 O O . GLN B 1 135 ? -7.598 2.061 -7.051 1 89.88 135 GLN B O 1
ATOM 2265 N N . LEU B 1 136 ? -9.07 0.498 -7.594 1 94.25 136 LEU B N 1
ATOM 2266 C CA . LEU B 1 136 ? -10.164 1.331 -7.094 1 94.25 136 LEU B CA 1
ATOM 2267 C C . LEU B 1 136 ? -10.031 1.552 -5.594 1 94.25 136 LEU B C 1
ATOM 2269 O O . LEU B 1 136 ? -10.242 2.666 -5.105 1 94.25 136 LEU B O 1
ATOM 2273 N N . ALA B 1 137 ? -9.719 0.558 -4.848 1 95.44 137 ALA B N 1
ATOM 2274 C CA . ALA B 1 137 ? -9.492 0.692 -3.412 1 95.44 137 ALA B CA 1
ATOM 2275 C C . ALA B 1 137 ? -8.375 1.694 -3.127 1 95.44 137 ALA B C 1
ATOM 2277 O O . ALA B 1 137 ? -8.469 2.484 -2.184 1 95.44 137 ALA B O 1
ATOM 2278 N N . SER B 1 138 ? -7.344 1.668 -3.943 1 95 138 SER B N 1
ATOM 2279 C CA . SER B 1 138 ? -6.23 2.6 -3.811 1 95 138 SER B CA 1
ATOM 2280 C C . SER B 1 138 ? -6.68 4.039 -4.031 1 95 138 SER B C 1
ATOM 2282 O O . SER B 1 138 ? -6.223 4.953 -3.342 1 95 138 SER B O 1
ATOM 2284 N N . VAL B 1 139 ? -7.527 4.219 -4.977 1 96.06 139 VAL B N 1
ATOM 2285 C CA . VAL B 1 139 ? -8.055 5.547 -5.27 1 96.06 139 VAL B CA 1
ATOM 2286 C C . VAL B 1 139 ? -8.852 6.062 -4.07 1 96.06 139 VAL B C 1
ATOM 2288 O O . VAL B 1 139 ? -8.758 7.246 -3.723 1 96.06 139 VAL B O 1
ATOM 2291 N N . TYR B 1 140 ? -9.617 5.18 -3.455 1 97.12 140 TYR B N 1
ATOM 2292 C CA . TYR B 1 140 ? -10.359 5.578 -2.266 1 97.12 140 TYR B CA 1
ATOM 2293 C C . TYR B 1 140 ? -9.422 6.074 -1.175 1 97.12 140 TYR B C 1
ATOM 2295 O O . TYR B 1 140 ? -9.68 7.098 -0.538 1 97.12 140 TYR B O 1
ATOM 2303 N N . MET B 1 141 ? -8.328 5.438 -0.967 1 97.62 141 MET B N 1
ATOM 2304 C CA . MET B 1 141 ? -7.359 5.875 0.035 1 97.62 141 MET B CA 1
ATOM 2305 C C . MET B 1 141 ? -6.727 7.203 -0.364 1 97.62 141 MET B C 1
ATOM 2307 O O . MET B 1 141 ? -6.559 8.094 0.474 1 97.62 141 MET B O 1
ATOM 2311 N N . ALA B 1 142 ? -6.445 7.285 -1.637 1 97.81 142 ALA B N 1
ATOM 2312 C CA . ALA B 1 142 ? -5.855 8.523 -2.131 1 97.81 142 ALA B CA 1
ATOM 2313 C C . ALA B 1 142 ? -6.801 9.703 -1.927 1 97.81 142 ALA B C 1
ATOM 2315 O O . ALA B 1 142 ? -6.359 10.82 -1.641 1 97.81 142 ALA B O 1
ATOM 2316 N N . CYS B 1 143 ? -8.039 9.469 -2.059 1 98.25 143 CYS B N 1
ATOM 2317 C CA . CYS B 1 143 ? -9.039 10.523 -1.937 1 98.25 143 CYS B CA 1
ATOM 2318 C C . CYS B 1 143 ? -9.023 11.125 -0.534 1 98.25 143 CYS B C 1
ATOM 2320 O O . CYS B 1 143 ? -9.258 12.32 -0.362 1 98.25 143 CYS B O 1
ATOM 2322 N N . PHE B 1 144 ? -8.75 10.305 0.523 1 98.31 144 PHE B N 1
ATOM 2323 C CA . PHE B 1 144 ? -8.609 10.852 1.868 1 98.31 144 PHE B CA 1
ATOM 2324 C C . PHE B 1 144 ? -7.555 11.945 1.903 1 98.31 144 PHE B C 1
ATOM 2326 O O . PHE B 1 144 ? -7.797 13.039 2.424 1 98.31 144 PHE B O 1
ATOM 2333 N N . TRP B 1 145 ? -6.48 11.656 1.288 1 98.31 145 TRP B N 1
ATOM 2334 C CA . TRP B 1 145 ? -5.32 12.539 1.368 1 98.31 145 TRP B CA 1
ATOM 2335 C C . TRP B 1 145 ? -5.523 13.789 0.514 1 98.31 145 TRP B C 1
ATOM 2337 O O . TRP B 1 145 ? -5.18 14.898 0.93 1 98.31 145 TRP B O 1
ATOM 2347 N N . VAL B 1 146 ? -6.066 13.594 -0.647 1 97.69 146 VAL B N 1
ATOM 2348 C CA . VAL B 1 146 ? -6.305 14.719 -1.545 1 97.69 146 VAL B CA 1
ATOM 2349 C C . VAL B 1 146 ? -7.34 15.656 -0.935 1 97.69 146 VAL B C 1
ATOM 2351 O O . VAL B 1 146 ? -7.133 16.875 -0.879 1 97.69 146 VAL B O 1
ATOM 2354 N N . LYS B 1 147 ? -8.438 15.133 -0.429 1 97.94 147 LYS B N 1
ATOM 2355 C CA . LYS B 1 147 ? -9.484 15.953 0.176 1 97.94 147 LYS B CA 1
ATOM 2356 C C . LYS B 1 147 ? -8.977 16.641 1.447 1 97.94 147 LYS B C 1
ATOM 2358 O O . LYS B 1 147 ? -9.289 17.797 1.699 1 97.94 147 LYS B O 1
ATOM 2363 N N . ALA B 1 148 ? -8.234 15.852 2.215 1 97.56 148 ALA B N 1
ATOM 2364 C CA . ALA B 1 148 ? -7.652 16.453 3.42 1 97.56 148 ALA B CA 1
ATOM 2365 C C . ALA B 1 148 ? -6.703 17.594 3.066 1 97.56 148 ALA B C 1
ATOM 2367 O O . ALA B 1 148 ? -6.758 18.656 3.674 1 97.56 148 ALA B O 1
ATOM 2368 N N . GLY B 1 149 ? -5.828 17.328 2.051 1 95.5 149 GLY B N 1
ATOM 2369 C CA . GLY B 1 149 ? -4.906 18.359 1.62 1 95.5 149 GLY B CA 1
ATOM 2370 C C . GLY B 1 149 ? -5.605 19.609 1.101 1 95.5 149 GLY B C 1
ATOM 2371 O O . GLY B 1 149 ? -5.203 20.719 1.416 1 95.5 149 GLY B O 1
ATOM 2372 N N . LEU B 1 150 ? -6.621 19.406 0.317 1 95.19 150 LEU B N 1
ATOM 2373 C CA . LEU B 1 150 ? -7.367 20.516 -0.261 1 95.19 150 LEU B CA 1
ATOM 2374 C C . LEU B 1 150 ? -8.086 21.312 0.823 1 95.19 150 LEU B C 1
ATOM 2376 O O . LEU B 1 150 ? -8.18 22.531 0.737 1 95.19 150 LEU B O 1
ATOM 2380 N N . LYS B 1 151 ? -8.586 20.656 1.862 1 94.31 151 LYS B N 1
ATOM 2381 C CA . LYS B 1 151 ? -9.289 21.328 2.945 1 94.31 151 LYS B CA 1
ATOM 2382 C C . LYS B 1 151 ? -8.328 22.141 3.807 1 94.31 151 LYS B C 1
ATOM 2384 O O . LYS B 1 151 ? -8.688 23.219 4.312 1 94.31 151 LYS B O 1
ATOM 2389 N N . LEU B 1 152 ? -7.141 21.734 3.957 1 92.88 152 LEU B N 1
ATOM 2390 C CA . LEU B 1 152 ? -6.195 22.359 4.879 1 92.88 152 LEU B CA 1
ATOM 2391 C C . LEU B 1 152 ? -5.355 23.422 4.172 1 92.88 152 LEU B C 1
ATOM 2393 O O . LEU B 1 152 ? -4.613 24.156 4.816 1 92.88 152 LEU B O 1
ATOM 2397 N N . MET B 1 153 ? -5.426 23.406 2.893 1 86.31 153 MET B N 1
ATOM 2398 C CA . MET B 1 153 ? -4.719 24.438 2.139 1 86.31 153 MET B CA 1
ATOM 2399 C C . MET B 1 153 ? -5.449 25.766 2.223 1 86.31 153 MET B C 1
ATOM 2401 O O . MET B 1 153 ? -6.68 25.812 2.299 1 86.31 153 MET B O 1
#

InterPro domains:
  IPR001129 Membrane-associated, eicosanoid/glutathione metabolism (MAPEG) protein [PF01124] (20-149)
  IPR023352 Membrane associated eicosanoid/glutathione metabolism-like domain superfamily [G3DSA:1.20.120.550] (8-150)
  IPR023352 Membrane associated eicosanoid/glutathione metabolism-like domain superfamily [SSF161084] (18-146)

Nearest PDB structures (foldseek):
  5bqg-assembly1_A  TM=7.187E-01  e=8.134E-02  Homo sapiens
  4bpm-assembly1_A  TM=5.548E-01  e=7.037E-02  Homo sapiens
  4bpm-assembly1_A  TM=6.508E-01  e=7.563E-02  Homo sapiens
  5bqg-assembly1_A  TM=6.434E-01  e=1.420E-01  Homo sapiens

pLDDT: mean 84.8, std 16.11, range [28.66, 98.56]

Solvent-accessible surface area (backbone atoms only — not comparable to full-atom values): 15876 Å² total; per-residue (Å²): 131,68,60,92,88,58,64,71,83,44,60,52,36,48,51,42,45,50,52,45,50,49,62,20,45,47,33,38,54,51,26,52,58,69,56,31,86,85,64,53,59,49,66,51,62,90,42,48,64,64,52,53,69,66,40,79,88,54,53,70,67,60,48,52,39,33,52,31,15,40,48,42,16,53,55,34,36,67,43,44,22,56,48,39,41,23,54,47,41,23,54,73,47,60,57,55,30,64,58,44,32,48,41,43,51,47,32,46,53,32,50,51,50,31,43,50,40,47,42,69,49,84,53,72,79,46,51,55,56,33,52,52,34,50,50,50,34,50,48,41,42,48,46,27,48,52,52,22,51,61,65,69,102,129,70,60,90,86,57,63,71,82,44,69,53,36,76,65,42,47,65,50,45,52,49,62,21,44,46,33,36,55,51,25,50,59,70,60,29,83,84,64,59,58,78,80,54,65,90,47,48,63,63,52,52,71,66,40,79,87,54,53,70,68,58,50,52,37,30,52,31,16,39,50,40,16,51,56,34,62,40,45,44,46,37,46,45,36,22,54,49,40,23,56,72,52,59,58,54,30,61,59,43,32,49,42,41,51,48,32,47,53,33,51,52,51,30,44,49,41,46,42,67,49,78,51,61,77,45,34,56,53,37,53,52,36,51,50,51,35,50,49,42,42,34,46,26,29,46,54,21,32,61,66,70,94

Sequence (306 aa):
MALPGIDFSQNLSLFTVPVAFALCILPHVYAVWLVGMSAYDNANPRQYRDMLARDTSIDKERKLRILRAEAASLNGLETIGLFAASVLAGNYAALDAATLNHLSFGYLLLRAAYTLTYVLVRNRRYSVLRTAIWQLASVYMACFWVKAGLKLMMALPGIDFSQNLSLFTVPVAFALCILPHVYAVWLVGMSAYDNANPRQYRDMLARDTSIDKERKLRILRAEAASLNGLETIGLFAASVLAGNYAALDAATLNHLSFGYLLLRAAYTLTYVLVRNRRYSVLRTAIWQLASVYMACFWVKAGLKLM

Secondary structure (DSSP, 8-state):
---TT--TTS--GGGHHHHHHHHHHHHHHHHHHHH-TTT--TTSGGGHHHHHHH-SSS-HHHHHHHHHHHHHHHHHHHHHHHHHHHHHHHHHTT--HHHHHHHHHHHHHHHHHHHHHHHH--STHHHHHHHHHHHHHHHHHHHHHHHHHHHH-/---TT--TTS--GGGHHHHHHHHHHHHHHHHHHHH-TTT--TT-GGGHHHHHHH-SSS-HHHHHHHHHHHHHHHHHHHHHHHHHHHHHHHHHTT--HHHHHHHHHHHHHHHHHHHHHHHH--STHHHHHHHHHHHHHHHHHHHHHHHHHHHH-

Organism: Ustilaginoidea virens (NCBI:txid1159556)

Foldseek 3Di:
DQPPPDDLQDQCLLVLLVVLLCLLCVLQVVLDVLCPPPQCPVVCNVVLPVSLVPDPVHDPLSSVLSVLSVVLSVVSVVCSVLQNVLLVLLVVLPPGRNLSCCLSVVLSVLSNVLSCLSRPPDDPVSVVVNVVSVVVSVVSSVCSNVVSVVSVD/DPDPPDDLQDQCLLVLLVVLLCLLCVLQVVLDVLCPPPQPPVPPNVCLPVSLVPDPVHDPLSSVLSVLSVVLSVVSVVCSVLQNVLLVLLVVLPPGRNLSCCLSVVLSVLSNVLSCLSRPPPDPVSVVVNVVSVVVSVVSSVCSNVVSVVSVD

Radius of gyration: 20.98 Å; Cα contacts (8 Å, |Δi|>4): 356; chains: 2; bounding box: 61×63×48 Å